Protein AF-A0A4U3CHA2-F1 (afdb_monomer_lite)

Radius of gyration: 26.16 Å; chains: 1; bounding box: 51×56×69 Å

Secondary structure (DSSP, 8-state):
-EEE-TTTTTTPPPPPP-S---HHHHHHHHHHHHHHHHHHHHHHH---HHHHHHHHHHHHHHHHHHHHHHHHHHHHHHHHHHHHHHHHHSTTHHHHHHHTTHHHHHHHHHHHHHHHTT-HHHHHHHHHHHHHHT-SHHHHHHHTEEEPPPPTTTHHHHTSS-PPPP----------TT-SS----

Sequence (185 aa):
MTKLSSAGRGGKRAPNWPLPGDVGLEVRLRLARESEERLTAELAESEDGRTLRRLERQLAEVQSTVALLSAQEKQQKRLEGELWRDLWRTPQAVMWERLGWTRDVAQYARLKVRAELGDMNAGKEARQWSDRLGLNPMALLRLRWEVEPASAEGESRGRRTSAPRPAGRSESVVVDARDIFRHTK

Structure (mmCIF, N/CA/C/O backbone):
data_AF-A0A4U3CHA2-F1
#
_entry.id   AF-A0A4U3CHA2-F1
#
loop_
_atom_site.group_PDB
_atom_site.id
_atom_site.type_symbol
_atom_site.label_atom_id
_atom_site.label_alt_id
_atom_site.label_comp_id
_atom_site.label_asym_id
_atom_site.label_entity_id
_atom_site.label_seq_id
_atom_site.pdbx_PDB_ins_code
_atom_site.Cartn_x
_atom_site.Cartn_y
_atom_site.Cartn_z
_atom_site.occupancy
_atom_site.B_iso_or_equiv
_atom_site.auth_seq_id
_atom_site.auth_comp_id
_atom_site.auth_asym_id
_atom_site.auth_atom_id
_atom_site.pdbx_PDB_model_num
ATOM 1 N N . MET A 1 1 ? 21.433 -4.437 -28.877 1.00 80.12 1 MET A N 1
ATOM 2 C CA . MET A 1 1 ? 20.727 -3.587 -27.897 1.00 80.12 1 MET A CA 1
ATOM 3 C C . MET A 1 1 ? 19.259 -3.628 -28.273 1.00 80.12 1 MET A C 1
ATOM 5 O O . MET A 1 1 ? 18.966 -3.497 -29.456 1.00 80.12 1 MET A O 1
ATOM 9 N N . THR A 1 2 ? 18.364 -3.927 -27.338 1.00 88.50 2 THR A N 1
ATOM 10 C CA . THR A 1 2 ? 16.925 -4.017 -27.610 1.00 88.50 2 THR A CA 1
ATOM 11 C C . THR A 1 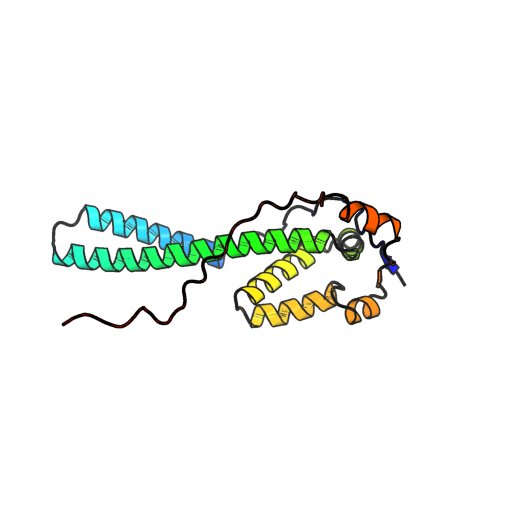2 ? 16.344 -2.613 -27.605 1.00 88.50 2 THR A C 1
ATOM 13 O O . THR A 1 2 ? 16.339 -1.95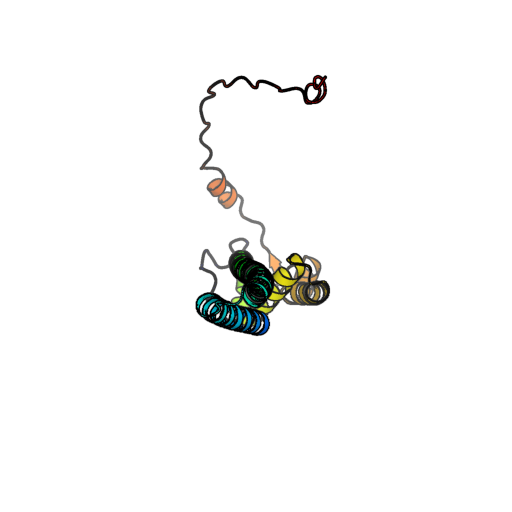6 -26.566 1.00 88.50 2 THR A O 1
ATOM 16 N N . LYS A 1 3 ? 15.875 -2.154 -28.766 1.00 89.44 3 LYS A N 1
ATOM 17 C CA . LYS A 1 3 ? 15.217 -0.855 -28.908 1.00 89.44 3 LYS A CA 1
ATOM 18 C C . LYS A 1 3 ? 13.779 -0.948 -28.397 1.00 89.44 3 LYS A C 1
ATOM 20 O O . LYS A 1 3 ? 13.037 -1.861 -28.768 1.00 89.44 3 LYS A O 1
ATOM 25 N N . LEU A 1 4 ? 13.406 -0.022 -27.526 1.00 89.19 4 LEU A N 1
ATOM 26 C CA . LEU A 1 4 ? 12.064 0.154 -26.997 1.00 89.19 4 LEU A CA 1
ATOM 27 C C . LEU A 1 4 ? 11.497 1.436 -27.585 1.00 89.19 4 LEU A C 1
ATOM 29 O O . LEU A 1 4 ? 12.083 2.503 -27.416 1.00 89.19 4 LEU A O 1
ATOM 33 N N . SER A 1 5 ? 10.347 1.338 -28.244 1.00 86.19 5 SER A N 1
ATOM 34 C CA . SER A 1 5 ? 9.650 2.523 -28.738 1.00 86.19 5 SER A CA 1
ATOM 35 C C . SER A 1 5 ? 9.304 3.452 -27.573 1.00 86.19 5 SER A C 1
ATOM 37 O O . SER A 1 5 ? 8.770 2.998 -26.557 1.00 86.19 5 SER A O 1
ATOM 39 N N . SER A 1 6 ? 9.531 4.755 -27.740 1.00 83.25 6 SER A N 1
ATOM 40 C CA . SER A 1 6 ? 9.072 5.793 -26.803 1.00 83.25 6 SER A CA 1
ATOM 41 C C . SER A 1 6 ? 7.562 5.745 -26.555 1.00 83.25 6 SER A C 1
ATOM 43 O O . SER A 1 6 ? 7.109 6.068 -25.460 1.00 83.25 6 SER A O 1
ATOM 45 N N . ALA A 1 7 ? 6.778 5.288 -27.536 1.00 81.12 7 ALA A N 1
ATOM 46 C CA . ALA A 1 7 ? 5.332 5.104 -27.407 1.00 81.12 7 ALA A CA 1
ATOM 47 C C . ALA A 1 7 ? 4.937 3.863 -26.573 1.00 81.12 7 ALA A C 1
ATOM 49 O O . ALA A 1 7 ? 3.748 3.627 -26.329 1.00 81.12 7 ALA A O 1
ATOM 50 N N . GLY A 1 8 ? 5.911 3.044 -26.159 1.00 87.50 8 GLY A N 1
ATOM 51 C CA . GLY A 1 8 ? 5.717 1.831 -25.373 1.00 87.50 8 GLY A CA 1
ATOM 52 C C . GLY A 1 8 ? 4.741 0.857 -26.019 1.00 87.50 8 GLY A C 1
ATOM 53 O O . GLY A 1 8 ? 4.921 0.433 -27.158 1.00 87.50 8 GLY A O 1
ATOM 54 N N . ARG A 1 9 ? 3.686 0.481 -25.288 1.00 89.44 9 ARG A N 1
ATOM 55 C CA . ARG A 1 9 ? 2.683 -0.504 -25.737 1.00 89.44 9 ARG A CA 1
ATOM 56 C C . ARG A 1 9 ? 1.643 0.056 -26.719 1.00 89.44 9 ARG A C 1
ATOM 58 O O . ARG A 1 9 ? 0.584 -0.548 -26.879 1.00 89.44 9 ARG A O 1
ATOM 65 N N . GLY A 1 10 ? 1.895 1.207 -27.347 1.00 82.38 10 GLY A N 1
ATOM 66 C CA . GLY A 1 10 ? 1.007 1.777 -28.368 1.00 82.38 10 GLY A CA 1
ATOM 67 C C . GLY A 1 10 ? -0.384 2.137 -27.834 1.00 82.38 10 GLY A C 1
ATOM 68 O O . GLY A 1 10 ? -1.387 1.874 -28.487 1.00 82.38 10 GLY A O 1
ATOM 69 N N . GLY A 1 11 ? -0.463 2.673 -26.611 1.00 78.25 11 GLY A N 1
ATOM 70 C CA . GLY A 1 11 ? -1.728 3.097 -25.995 1.00 78.25 11 GLY A CA 1
ATOM 71 C C . GLY A 1 11 ? -2.600 1.972 -25.419 1.00 78.25 11 GLY A C 1
ATOM 72 O O . GLY A 1 11 ? -3.700 2.248 -24.936 1.00 78.25 11 GLY A O 1
ATOM 73 N N . LYS A 1 12 ? -2.133 0.714 -25.420 1.00 87.56 12 LYS A N 1
ATOM 74 C CA . LYS A 1 12 ? -2.825 -0.388 -24.732 1.00 87.56 12 LYS A CA 1
ATOM 75 C C . LYS A 1 12 ? -2.995 -0.084 -23.241 1.00 87.56 12 LYS A C 1
ATOM 77 O O . LYS A 1 12 ? -2.072 0.391 -22.579 1.00 87.56 12 LYS A O 1
ATOM 82 N N . ARG A 1 13 ? -4.164 -0.433 -22.695 1.00 91.25 13 ARG A N 1
ATOM 83 C CA . ARG A 1 13 ? -4.432 -0.342 -21.252 1.00 91.25 13 ARG A CA 1
ATOM 84 C C . ARG A 1 13 ? -3.508 -1.274 -20.465 1.00 91.25 13 ARG A C 1
ATOM 86 O O . ARG A 1 13 ? -3.070 -2.310 -20.977 1.00 91.25 13 ARG A O 1
ATOM 93 N N . ALA A 1 14 ? -3.227 -0.903 -19.217 1.00 94.12 14 ALA A N 1
ATOM 94 C CA . ALA A 1 14 ? -2.556 -1.784 -18.270 1.00 94.12 14 ALA A CA 1
ATOM 95 C C . ALA A 1 14 ? -3.358 -3.095 -18.115 1.00 94.12 14 ALA A C 1
ATOM 97 O O . ALA A 1 14 ? -4.592 -3.044 -18.148 1.00 94.12 14 ALA A O 1
ATOM 98 N N . PRO A 1 15 ? -2.691 -4.252 -17.964 1.00 95.62 15 PRO A N 1
ATOM 99 C CA . PRO A 1 15 ? -3.375 -5.495 -17.640 1.00 95.62 15 PRO A CA 1
ATOM 100 C C . PRO A 1 15 ? -4.082 -5.388 -16.285 1.00 95.62 15 PRO A C 1
ATOM 102 O O . PRO A 1 15 ? -3.798 -4.497 -15.479 1.00 95.62 15 PRO A O 1
ATOM 105 N N . ASN A 1 16 ? -5.008 -6.308 -16.025 1.00 96.75 16 ASN A N 1
ATOM 106 C CA . ASN A 1 16 ? -5.692 -6.362 -14.738 1.00 96.75 16 ASN A CA 1
ATOM 107 C C . ASN A 1 16 ? -4.684 -6.595 -13.609 1.00 96.75 16 ASN A C 1
ATOM 109 O O . ASN A 1 16 ? -3.733 -7.365 -13.760 1.00 96.75 16 ASN A O 1
ATOM 113 N N . TRP A 1 17 ? -4.901 -5.916 -12.482 1.00 97.00 17 TRP A N 1
ATOM 114 C CA . TRP A 1 17 ? -4.056 -6.051 -11.303 1.00 97.00 17 TRP A CA 1
ATOM 115 C C . TRP A 1 17 ? -4.068 -7.513 -10.809 1.00 97.00 17 TRP A C 1
ATOM 117 O O . TRP A 1 17 ? -5.145 -8.029 -10.504 1.00 97.00 17 TRP A O 1
ATOM 127 N N . PRO A 1 18 ? -2.911 -8.206 -10.749 1.00 97.00 18 PRO A N 1
ATOM 128 C CA . PRO A 1 18 ? -2.882 -9.659 -10.558 1.00 97.00 18 PRO A CA 1
ATOM 129 C C . PRO A 1 18 ? -2.729 -10.103 -9.095 1.00 97.00 18 PRO A C 1
ATOM 131 O O . PRO A 1 18 ? -2.755 -11.308 -8.819 1.00 97.00 18 PRO A O 1
ATOM 134 N N . LEU A 1 19 ? -2.474 -9.172 -8.169 1.00 96.06 19 LEU A N 1
ATOM 135 C CA .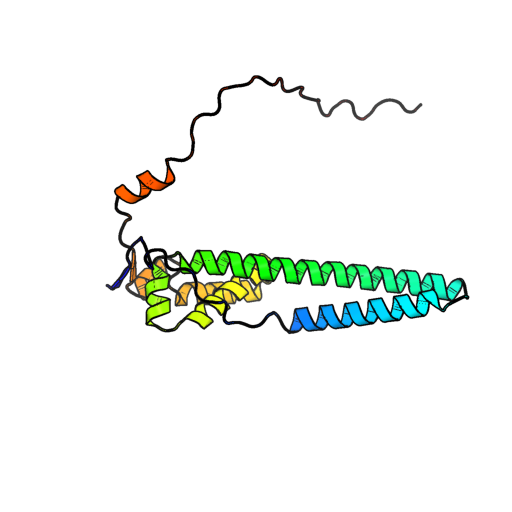 LEU A 1 19 ? -2.226 -9.490 -6.763 1.00 96.06 19 LEU A CA 1
ATOM 136 C C . LEU A 1 19 ? -3.503 -9.307 -5.932 1.00 96.06 19 LEU A C 1
ATOM 138 O O . LEU A 1 19 ? -4.221 -8.330 -6.143 1.00 96.06 19 LEU A O 1
ATOM 142 N N . PRO A 1 20 ? -3.772 -10.187 -4.950 1.00 94.44 20 PRO A N 1
ATOM 143 C CA . PRO A 1 20 ? -4.838 -9.949 -3.977 1.00 94.44 20 PRO A CA 1
ATOM 144 C C . PRO A 1 20 ? -4.539 -8.694 -3.144 1.00 94.44 20 PRO A C 1
ATOM 146 O O . PRO A 1 20 ? -3.444 -8.132 -3.233 1.00 94.44 20 PRO A O 1
ATOM 149 N N . GLY A 1 21 ? -5.487 -8.243 -2.324 1.00 91.75 21 GLY A N 1
ATOM 150 C CA . GLY A 1 21 ? -5.240 -7.177 -1.351 1.00 91.75 21 GLY A CA 1
ATOM 151 C C . GLY A 1 21 ? -4.173 -7.542 -0.310 1.00 91.75 21 GLY A C 1
ATOM 152 O O . GLY A 1 21 ? -3.628 -8.650 -0.302 1.00 91.75 21 GLY A O 1
ATOM 153 N N . ASP A 1 22 ? -3.837 -6.590 0.561 1.00 93.12 22 ASP A N 1
ATOM 154 C CA . ASP A 1 22 ? -3.003 -6.878 1.729 1.00 93.12 22 ASP A CA 1
ATOM 155 C C . ASP A 1 22 ? -3.843 -7.644 2.755 1.00 93.12 22 ASP A C 1
ATOM 157 O O . ASP A 1 22 ? -4.576 -7.054 3.546 1.00 93.12 22 ASP A O 1
ATOM 161 N N . VAL A 1 23 ? -3.734 -8.974 2.724 1.00 94.50 23 VAL A N 1
ATOM 162 C CA . VAL A 1 23 ? -4.509 -9.877 3.587 1.00 94.50 23 VAL A CA 1
ATOM 163 C C . VAL A 1 23 ? -4.325 -9.535 5.066 1.00 94.50 23 VAL A C 1
ATOM 165 O O . VAL A 1 23 ? -5.275 -9.599 5.841 1.00 94.50 23 VAL A O 1
ATOM 168 N N . GLY A 1 24 ? -3.118 -9.136 5.477 1.00 94.81 24 GLY A N 1
ATOM 169 C CA . GLY A 1 24 ? -2.845 -8.790 6.868 1.00 94.81 24 GLY A CA 1
ATOM 170 C C . GLY A 1 24 ? -3.568 -7.516 7.295 1.00 94.81 24 GLY A C 1
ATOM 171 O O . GLY A 1 24 ? -4.059 -7.435 8.420 1.00 94.81 24 GLY A O 1
ATOM 172 N N . LEU A 1 25 ? -3.625 -6.507 6.426 1.00 94.62 25 LEU A N 1
ATOM 173 C CA . LEU A 1 25 ? -4.388 -5.281 6.665 1.00 94.62 25 LEU A CA 1
ATOM 174 C C . LEU A 1 25 ? -5.902 -5.534 6.631 1.00 94.62 25 LEU A C 1
ATOM 176 O O . LEU A 1 25 ? -6.609 -5.093 7.535 1.00 94.62 25 LEU A O 1
ATOM 180 N N . GLU A 1 26 ? -6.378 -6.297 5.646 1.00 95.88 26 GLU A N 1
ATOM 181 C CA . GLU A 1 26 ? -7.794 -6.647 5.476 1.00 95.88 26 GLU A CA 1
ATOM 182 C C . GLU A 1 26 ? -8.337 -7.423 6.684 1.00 95.88 26 GLU A C 1
ATOM 184 O O . GLU A 1 26 ? -9.395 -7.086 7.219 1.00 95.88 26 GLU A O 1
ATOM 189 N N . VAL A 1 27 ? -7.589 -8.415 7.180 1.00 97.88 27 VAL A N 1
ATOM 190 C CA . VAL A 1 27 ? -7.979 -9.190 8.368 1.00 97.88 27 VAL A CA 1
ATOM 191 C C . VAL A 1 27 ? -8.015 -8.312 9.618 1.00 97.88 27 VAL A C 1
ATOM 193 O O . VAL A 1 27 ? -8.971 -8.399 10.385 1.00 97.88 27 VAL A O 1
ATOM 196 N N . ARG A 1 28 ? -7.020 -7.438 9.820 1.00 98.19 28 ARG A N 1
ATOM 197 C CA . ARG A 1 28 ? -7.002 -6.512 10.966 1.00 98.19 28 ARG A CA 1
ATOM 198 C C . ARG A 1 28 ? -8.191 -5.556 10.942 1.00 98.19 28 ARG A C 1
ATOM 200 O O . ARG A 1 28 ? -8.828 -5.368 11.974 1.00 98.19 28 ARG A O 1
ATOM 207 N N . LEU A 1 29 ? -8.514 -4.993 9.777 1.00 98.19 29 LEU A N 1
ATOM 208 C CA . LEU A 1 29 ? -9.674 -4.117 9.624 1.00 98.19 29 LEU A CA 1
ATOM 209 C C . LEU A 1 29 ? -10.981 -4.861 9.917 1.00 98.19 29 LEU A C 1
ATOM 211 O O . LEU A 1 29 ? -11.839 -4.329 10.617 1.00 98.19 29 LEU A O 1
ATOM 215 N N . ARG A 1 30 ? -11.126 -6.094 9.417 1.00 98.06 30 ARG A N 1
ATOM 216 C CA . ARG A 1 30 ? -12.310 -6.920 9.682 1.00 98.06 30 ARG A CA 1
ATOM 217 C C . ARG A 1 30 ? -12.496 -7.182 11.178 1.00 98.06 30 ARG A C 1
ATOM 219 O O . ARG A 1 30 ? -13.569 -6.914 11.699 1.00 98.06 30 ARG A O 1
ATOM 226 N N . LEU A 1 31 ? -11.448 -7.626 11.874 1.00 98.50 31 LEU A N 1
ATOM 227 C CA . LEU A 1 31 ? -11.508 -7.903 13.316 1.00 98.50 31 LEU A CA 1
ATOM 228 C C . LEU A 1 31 ? -11.811 -6.647 14.151 1.00 98.50 31 LEU A C 1
ATOM 230 O O . LEU A 1 31 ? -12.504 -6.723 15.168 1.00 98.50 31 LEU A O 1
ATOM 234 N N . ALA A 1 32 ? -11.296 -5.488 13.729 1.00 98.44 32 ALA A N 1
ATOM 235 C CA . ALA A 1 32 ? -11.600 -4.216 14.374 1.00 98.44 32 ALA A CA 1
ATOM 236 C C . ALA A 1 32 ? -13.086 -3.848 14.210 1.00 98.44 32 ALA A C 1
ATOM 238 O O . ALA A 1 32 ? -13.722 -3.488 15.195 1.00 98.44 32 ALA A O 1
ATOM 239 N N . ARG A 1 33 ? -13.661 -4.029 13.013 1.00 98.56 33 ARG A N 1
ATOM 240 C CA . ARG A 1 33 ? -15.098 -3.809 12.758 1.00 98.56 33 ARG A CA 1
ATOM 241 C C . ARG A 1 33 ? -15.994 -4.761 13.544 1.00 98.56 33 ARG A C 1
ATOM 243 O O . ARG A 1 33 ? -16.935 -4.319 14.182 1.00 98.56 33 ARG A O 1
ATOM 250 N N . GLU A 1 34 ? -15.657 -6.046 13.586 1.00 98.69 34 GLU A N 1
ATOM 251 C CA . GLU A 1 34 ? -16.395 -7.022 14.403 1.00 98.69 34 GLU A CA 1
ATOM 252 C C . GLU A 1 34 ? -16.364 -6.647 15.898 1.00 98.69 34 GLU A C 1
ATOM 254 O O . GLU A 1 34 ? -17.327 -6.856 16.636 1.00 98.69 34 GLU A O 1
ATOM 259 N N . SER A 1 35 ? -15.256 -6.064 16.367 1.00 98.38 35 SER A N 1
ATOM 260 C CA . SER A 1 35 ? -15.154 -5.562 17.740 1.00 98.38 35 SER A CA 1
ATOM 261 C C . SER A 1 35 ? -15.961 -4.284 17.965 1.00 98.38 35 SER A C 1
ATOM 263 O O . SER A 1 35 ? -16.552 -4.139 19.032 1.00 98.38 35 SER A O 1
ATOM 265 N N . GLU A 1 36 ? -16.003 -3.385 16.980 1.00 98.50 36 GLU A N 1
ATOM 266 C CA . GLU A 1 36 ? -16.837 -2.179 16.988 1.00 98.50 36 GLU A CA 1
ATOM 267 C C . GLU A 1 36 ? -18.320 -2.547 17.096 1.00 98.50 36 GLU A C 1
ATOM 269 O O . GLU A 1 36 ? -19.020 -2.036 17.969 1.00 98.50 36 GLU A O 1
ATOM 274 N N . GLU A 1 37 ? -18.782 -3.484 16.266 1.00 98.50 37 GLU A N 1
ATOM 275 C CA . GLU A 1 37 ? -20.161 -3.979 16.259 1.00 98.50 37 GLU A CA 1
ATOM 276 C C . GLU A 1 37 ? -20.540 -4.601 17.606 1.00 98.50 37 GLU A C 1
ATOM 278 O O . GLU A 1 37 ? -21.567 -4.249 18.188 1.00 98.50 37 GLU A O 1
ATOM 283 N N . ARG A 1 38 ? -19.673 -5.465 18.152 1.00 98.50 38 ARG A N 1
ATOM 284 C CA . ARG A 1 38 ? -19.886 -6.088 19.466 1.00 98.50 38 ARG A CA 1
ATOM 285 C C . ARG A 1 38 ? -19.987 -5.052 20.588 1.00 98.50 38 ARG A C 1
ATOM 287 O O . ARG A 1 38 ? -20.910 -5.127 21.391 1.00 98.50 38 ARG A O 1
ATOM 294 N N . LEU A 1 39 ? -19.055 -4.098 20.652 1.00 98.19 39 LEU A N 1
ATOM 295 C CA . LEU A 1 39 ? -19.061 -3.052 21.684 1.00 98.19 39 LEU A CA 1
ATOM 296 C C . LEU A 1 39 ? -20.263 -2.115 21.541 1.00 98.19 39 LEU A C 1
ATOM 298 O O . LEU A 1 39 ? -20.803 -1.665 22.545 1.00 98.19 39 LEU A O 1
ATOM 302 N N . THR A 1 40 ? -20.694 -1.843 20.309 1.00 98.38 40 THR A N 1
ATOM 303 C CA . THR A 1 40 ? -21.897 -1.047 20.038 1.00 98.38 40 THR A CA 1
ATOM 304 C C . THR A 1 40 ? -23.151 -1.754 20.553 1.00 98.38 40 THR A C 1
ATOM 306 O O . THR A 1 40 ? -23.987 -1.112 21.185 1.00 98.38 40 THR A O 1
ATOM 309 N N . ALA A 1 41 ? -23.266 -3.069 20.339 1.00 98.00 41 ALA A N 1
ATOM 310 C CA . ALA A 1 41 ? -24.372 -3.863 20.872 1.00 98.00 41 ALA A CA 1
ATOM 311 C C . ALA A 1 41 ? -24.365 -3.898 22.411 1.00 98.00 41 ALA A C 1
ATOM 313 O O . ALA A 1 41 ? -25.376 -3.589 23.034 1.00 98.00 41 ALA A O 1
ATOM 314 N N . GLU A 1 42 ? -23.212 -4.176 23.031 1.00 97.19 42 GLU A N 1
ATOM 315 C CA . GLU A 1 42 ? -23.081 -4.216 24.497 1.00 97.19 42 GLU A CA 1
ATOM 316 C C . GLU A 1 42 ? -23.379 -2.850 25.142 1.00 97.19 42 GLU A C 1
ATOM 318 O O . GLU A 1 42 ? -23.999 -2.774 26.202 1.00 97.19 42 GLU A O 1
ATOM 323 N N . LEU A 1 43 ? -22.979 -1.751 24.490 1.00 96.69 43 LEU A N 1
ATOM 324 C CA . LEU A 1 43 ? -23.289 -0.396 24.947 1.00 96.69 43 LEU A CA 1
ATOM 325 C C . LEU A 1 43 ? -24.798 -0.118 24.918 1.00 96.69 43 LEU A C 1
ATOM 327 O O . LEU A 1 43 ? -25.304 0.524 25.834 1.00 96.69 43 LEU A O 1
ATOM 331 N N . ALA A 1 44 ? -25.505 -0.598 23.893 1.00 96.12 44 ALA A N 1
ATOM 332 C CA . ALA A 1 44 ? -26.948 -0.410 23.753 1.00 96.12 44 ALA A CA 1
ATOM 333 C C . ALA A 1 44 ? -27.763 -1.198 24.795 1.00 96.12 44 ALA A C 1
ATOM 335 O O . ALA A 1 44 ? -28.856 -0.771 25.159 1.00 96.12 44 ALA A O 1
ATOM 336 N N . GLU A 1 45 ? -27.236 -2.326 25.275 1.00 95.88 45 GLU A N 1
ATOM 337 C CA . GLU A 1 45 ? -27.884 -3.190 26.274 1.00 95.88 45 GLU A CA 1
ATOM 338 C C . GLU A 1 45 ? -27.532 -2.819 27.726 1.00 95.88 45 GLU A C 1
ATOM 340 O O . GLU A 1 45 ? -28.201 -3.255 28.663 1.00 95.88 45 GLU A O 1
ATOM 345 N N . SER A 1 46 ? -26.478 -2.031 27.945 1.00 94.62 46 SER A N 1
ATOM 346 C CA . SER A 1 46 ? -25.998 -1.695 29.286 1.00 94.62 46 SER A CA 1
ATOM 347 C C . SER A 1 46 ? -26.788 -0.543 29.915 1.00 94.62 46 SER A C 1
ATOM 349 O O . SER A 1 46 ? -26.851 0.555 29.377 1.00 94.62 46 SER A O 1
ATOM 351 N N . GLU A 1 47 ? -27.273 -0.735 31.141 1.00 93.88 47 GLU A N 1
ATOM 352 C CA . GLU A 1 47 ? -27.946 0.318 31.925 1.00 93.88 47 GLU A CA 1
ATOM 353 C C . GLU A 1 47 ? -27.043 0.918 33.024 1.00 93.88 47 GLU A C 1
ATOM 355 O O . GLU A 1 47 ? -27.282 2.023 33.515 1.00 93.88 47 GLU A O 1
ATOM 360 N N . ASP A 1 48 ? -25.968 0.218 33.410 1.00 95.88 48 ASP A N 1
ATOM 361 C CA . ASP A 1 48 ? -25.047 0.678 34.455 1.00 95.88 48 ASP A CA 1
ATOM 362 C C . ASP A 1 48 ? -24.141 1.813 33.954 1.00 95.88 48 ASP A C 1
ATOM 364 O O . ASP A 1 48 ? -23.302 1.634 33.069 1.00 95.88 48 ASP A O 1
ATOM 368 N N . GLY A 1 49 ? -24.240 2.986 34.585 1.00 94.19 49 GLY A N 1
ATOM 369 C CA . GLY A 1 49 ? -23.502 4.184 34.180 1.00 94.19 49 GLY A CA 1
ATOM 370 C C . GLY A 1 49 ? -21.974 4.049 34.230 1.00 94.19 49 GLY A C 1
ATOM 371 O O . GLY A 1 49 ? -21.271 4.724 33.472 1.00 94.19 49 GLY A O 1
ATOM 372 N N . ARG A 1 50 ? -21.418 3.187 35.095 1.00 95.06 50 ARG A N 1
ATOM 373 C CA . ARG A 1 50 ? -19.966 2.931 35.119 1.00 95.06 50 ARG A CA 1
ATOM 374 C C . ARG A 1 50 ? -19.547 2.069 33.926 1.00 95.06 50 ARG A C 1
ATOM 376 O O . ARG A 1 50 ? -18.525 2.366 33.301 1.00 95.06 50 ARG A O 1
ATOM 383 N N . THR A 1 51 ? -20.326 1.037 33.625 1.00 95.19 51 THR A N 1
ATOM 384 C CA . THR A 1 51 ? -20.129 0.128 32.492 1.00 95.19 51 THR A CA 1
ATOM 385 C C . THR A 1 51 ? -20.288 0.862 31.165 1.00 95.19 51 THR A C 1
ATOM 387 O O . THR A 1 51 ? -19.378 0.782 30.341 1.00 95.19 51 THR A O 1
ATOM 390 N N . LEU A 1 52 ? -21.322 1.697 31.015 1.00 97.25 52 LEU A N 1
ATOM 391 C CA . LEU A 1 52 ? -21.524 2.566 29.850 1.00 97.25 52 LEU A CA 1
ATOM 392 C C . LEU A 1 52 ? -20.280 3.406 29.540 1.00 97.25 52 LEU A C 1
ATOM 394 O O . LEU A 1 52 ? -19.695 3.281 28.469 1.00 97.25 52 LEU A O 1
ATOM 398 N N . ARG A 1 53 ? -19.775 4.166 30.520 1.00 97.44 53 ARG A N 1
ATOM 399 C CA . ARG A 1 53 ? -18.569 4.996 30.333 1.00 97.44 53 ARG A CA 1
ATOM 400 C C . ARG A 1 53 ? -17.328 4.186 29.956 1.00 97.44 53 ARG A C 1
ATOM 402 O O . ARG A 1 53 ? -16.411 4.719 29.332 1.00 97.44 53 ARG A O 1
ATOM 409 N N . ARG A 1 54 ? -17.221 2.933 30.413 1.00 97.69 54 ARG A N 1
ATOM 410 C CA . ARG A 1 54 ? -16.114 2.040 30.037 1.00 97.69 54 ARG A CA 1
ATOM 411 C C . ARG A 1 54 ? -16.255 1.613 28.577 1.00 97.69 54 ARG A C 1
ATOM 413 O O . ARG A 1 54 ? -15.278 1.735 27.842 1.00 97.69 54 ARG A O 1
ATOM 420 N N . LEU A 1 55 ? -17.443 1.157 28.186 1.00 97.81 55 LEU A N 1
ATOM 421 C CA . LEU A 1 55 ? -17.754 0.710 26.830 1.00 97.81 55 LEU A CA 1
ATOM 422 C C . LEU A 1 55 ? -17.618 1.850 25.817 1.00 97.81 55 LEU A C 1
ATOM 424 O O . LEU A 1 55 ? -16.994 1.645 24.787 1.00 97.81 55 LEU A O 1
ATOM 428 N N . GLU A 1 56 ? -18.065 3.065 26.144 1.00 98.06 56 GLU A N 1
ATOM 429 C CA . GLU A 1 56 ? -17.874 4.263 25.311 1.00 98.06 56 GLU A CA 1
ATOM 430 C C . GLU A 1 56 ? -16.394 4.518 25.003 1.00 98.06 56 GLU A C 1
ATOM 432 O O . GLU A 1 56 ? -16.021 4.738 23.852 1.00 98.06 56 GLU A O 1
ATOM 437 N N . ARG A 1 57 ? -15.522 4.449 26.021 1.00 98.31 57 ARG A N 1
ATOM 438 C CA . ARG A 1 57 ? -14.075 4.627 25.823 1.00 98.31 57 ARG A CA 1
ATOM 439 C C . ARG A 1 57 ? -13.474 3.519 24.961 1.00 98.31 57 ARG A C 1
ATOM 441 O O . ARG A 1 57 ? -12.630 3.802 24.119 1.00 98.31 57 ARG A O 1
ATOM 448 N N . GLN A 1 58 ? -13.892 2.271 25.171 1.00 98.38 58 GLN A N 1
ATOM 449 C CA . GLN A 1 58 ? -13.421 1.137 24.370 1.00 98.38 58 GLN A CA 1
ATOM 450 C C . GLN A 1 58 ? -13.899 1.239 22.918 1.00 98.38 58 GLN A C 1
ATOM 452 O O . GLN A 1 58 ? -13.118 1.002 22.001 1.00 98.38 58 GLN A O 1
ATOM 457 N N . LEU A 1 59 ? -15.157 1.630 22.710 1.00 98.31 59 LEU A N 1
ATOM 458 C CA . LEU A 1 59 ? -15.737 1.830 21.390 1.00 98.31 59 LEU A CA 1
ATOM 459 C C . LEU A 1 59 ? -15.016 2.955 20.647 1.00 98.31 59 LEU A C 1
ATOM 461 O O . LEU A 1 59 ? -14.626 2.752 19.503 1.00 98.31 59 LEU A O 1
ATOM 465 N N . ALA A 1 60 ? -14.753 4.088 21.305 1.00 98.44 60 ALA A N 1
ATOM 466 C CA . ALA A 1 60 ? -14.009 5.199 20.711 1.00 98.44 60 ALA A CA 1
ATOM 467 C C . ALA A 1 60 ? -12.594 4.786 20.255 1.00 98.44 60 ALA A C 1
ATOM 469 O O . ALA A 1 60 ? -12.149 5.166 19.170 1.00 98.44 60 ALA A O 1
ATOM 470 N N . GLU A 1 61 ? -11.898 3.964 21.046 1.00 98.50 61 GLU A N 1
ATOM 471 C CA . GLU A 1 61 ? -10.573 3.437 20.691 1.00 98.50 61 GLU A CA 1
ATOM 472 C C . GLU A 1 61 ? -10.634 2.504 19.467 1.00 98.50 61 GLU A C 1
ATOM 474 O O . GLU A 1 61 ? -9.836 2.616 18.528 1.00 98.50 61 GLU A O 1
ATOM 479 N N . VAL A 1 62 ? -11.616 1.598 19.435 1.00 98.44 62 VAL A N 1
ATOM 480 C CA . VAL A 1 62 ? -11.811 0.689 18.298 1.00 98.44 62 VAL A CA 1
ATOM 481 C C . VAL A 1 62 ? -12.232 1.459 17.044 1.00 98.44 62 VAL A C 1
ATOM 483 O O . VAL A 1 62 ? -11.702 1.191 15.969 1.00 98.44 62 VAL A O 1
ATOM 486 N N . GLN A 1 63 ? -13.097 2.466 17.169 1.00 98.62 63 GLN A N 1
ATOM 487 C CA . GLN A 1 63 ? -13.497 3.352 16.071 1.00 98.62 63 GLN A CA 1
ATOM 488 C C . GLN A 1 63 ? -12.304 4.095 15.469 1.00 98.62 63 GLN A C 1
ATOM 490 O O . GLN A 1 63 ? -12.149 4.131 14.247 1.00 98.62 63 GLN A O 1
ATOM 495 N N . SER A 1 64 ? -11.417 4.627 16.315 1.00 98.56 64 SER A N 1
ATOM 496 C CA . SER A 1 64 ? -10.155 5.231 15.874 1.00 98.56 64 SER A CA 1
ATOM 497 C C . SER A 1 64 ? -9.299 4.226 15.092 1.00 98.56 64 SER A C 1
ATOM 499 O O . SER A 1 64 ? -8.795 4.526 14.005 1.00 98.56 64 SER A O 1
ATOM 501 N N . THR A 1 65 ? -9.217 2.985 15.580 1.00 98.50 65 THR A N 1
ATOM 502 C CA . THR A 1 65 ? -8.497 1.894 14.909 1.00 98.50 65 THR A CA 1
ATOM 503 C C . THR A 1 65 ? -9.111 1.542 13.547 1.00 98.50 65 THR A C 1
ATOM 505 O O . THR A 1 65 ? -8.386 1.424 12.557 1.00 98.50 65 THR A O 1
ATOM 508 N N . VAL A 1 66 ? -10.439 1.410 13.453 1.00 98.56 66 VAL A N 1
ATOM 509 C CA . VAL A 1 66 ? -11.159 1.150 12.192 1.00 98.56 66 VAL A CA 1
ATOM 510 C C . VAL A 1 66 ? -10.936 2.288 11.196 1.00 98.56 66 VAL A C 1
ATOM 512 O O . VAL A 1 66 ? -10.642 2.038 10.021 1.00 98.56 66 VAL A O 1
ATOM 515 N N . ALA A 1 67 ? -11.027 3.539 11.651 1.00 98.38 67 ALA A N 1
ATOM 516 C CA . ALA A 1 67 ? -10.788 4.714 10.821 1.00 98.38 67 ALA A CA 1
ATOM 517 C C . ALA A 1 67 ? -9.358 4.722 10.258 1.00 98.38 67 ALA A C 1
ATOM 519 O O . ALA A 1 67 ? -9.172 4.892 9.051 1.00 98.38 67 ALA A O 1
ATOM 520 N N . LEU A 1 68 ? -8.354 4.451 11.097 1.00 97.88 68 LEU A N 1
ATOM 521 C CA . LEU A 1 68 ? -6.955 4.376 10.679 1.00 97.88 68 LEU A CA 1
ATOM 522 C C . LEU A 1 68 ? -6.718 3.259 9.650 1.00 97.88 68 LEU A C 1
ATOM 524 O O . LEU A 1 68 ? -6.173 3.513 8.573 1.00 97.88 68 LEU A O 1
ATOM 528 N N . LEU A 1 69 ? -7.143 2.029 9.956 1.00 97.56 69 LEU A N 1
ATOM 529 C CA . LEU A 1 69 ? -6.910 0.866 9.094 1.00 97.56 69 LEU A CA 1
ATOM 530 C C . LEU A 1 69 ? -7.637 0.996 7.749 1.00 97.56 69 LEU A C 1
ATOM 532 O O . LEU A 1 69 ? -7.062 0.685 6.706 1.00 97.56 69 LEU A O 1
ATOM 536 N N . SER A 1 70 ? -8.875 1.500 7.751 1.00 97.75 70 SER A N 1
ATOM 537 C CA . SER A 1 70 ? -9.644 1.716 6.520 1.00 97.75 70 SER A CA 1
ATOM 538 C C . SER A 1 70 ? -9.049 2.822 5.644 1.00 97.75 70 SER A C 1
ATOM 540 O O . SER A 1 70 ? -8.987 2.675 4.420 1.00 97.75 70 SER A O 1
ATOM 542 N N . ALA A 1 71 ? -8.551 3.906 6.250 1.00 97.00 71 ALA A N 1
ATOM 543 C CA . ALA A 1 71 ? -7.842 4.957 5.530 1.00 97.00 71 ALA A CA 1
ATOM 544 C C . ALA A 1 71 ? -6.547 4.424 4.898 1.00 97.00 71 ALA A C 1
ATOM 546 O O . ALA A 1 71 ? -6.292 4.682 3.718 1.00 97.00 71 ALA A O 1
ATOM 547 N N . GLN A 1 72 ? -5.770 3.633 5.645 1.00 95.75 72 GLN A N 1
ATOM 548 C CA . GLN A 1 72 ? -4.543 3.007 5.151 1.00 95.75 72 GLN A CA 1
ATOM 549 C C . GLN A 1 72 ? -4.820 2.067 3.969 1.00 95.75 72 GLN A C 1
ATOM 551 O O . GLN A 1 72 ? -4.157 2.170 2.936 1.00 95.75 72 GLN A O 1
ATOM 556 N N . GLU A 1 73 ? -5.822 1.191 4.080 1.00 95.88 73 GLU A N 1
ATOM 557 C CA . GLU A 1 73 ? -6.185 0.235 3.027 1.00 95.88 73 GLU A CA 1
ATOM 558 C C . GLU A 1 73 ? -6.617 0.951 1.743 1.00 95.88 73 GLU A C 1
ATOM 560 O O . GLU A 1 73 ? -6.135 0.644 0.647 1.00 95.88 73 GLU A O 1
ATOM 565 N N . LYS A 1 74 ? -7.498 1.949 1.879 1.00 96.38 74 LYS A N 1
ATOM 566 C CA . LYS A 1 74 ? -7.984 2.754 0.756 1.00 96.38 74 LYS A CA 1
ATOM 567 C C . LYS A 1 74 ? -6.841 3.495 0.067 1.00 96.38 74 LYS A C 1
ATOM 569 O O . LYS A 1 74 ? -6.775 3.502 -1.164 1.00 96.38 74 LYS A O 1
ATOM 574 N N . GLN A 1 75 ? -5.949 4.109 0.844 1.00 97.00 75 GLN A N 1
ATOM 575 C CA . GLN A 1 75 ? -4.806 4.846 0.315 1.00 97.00 75 GLN A CA 1
ATOM 576 C C . GLN A 1 75 ? -3.838 3.916 -0.423 1.00 97.00 75 GLN A C 1
ATOM 578 O O . GLN A 1 75 ? -3.446 4.221 -1.549 1.00 97.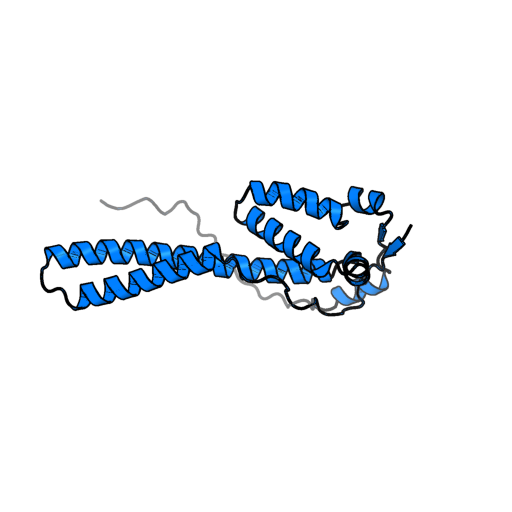00 75 GLN A O 1
ATOM 583 N N . GLN A 1 76 ? -3.509 2.761 0.162 1.00 96.62 76 GLN A N 1
ATOM 584 C CA . GLN A 1 76 ? -2.640 1.770 -0.467 1.00 96.62 76 GLN A CA 1
ATOM 585 C C . GLN A 1 76 ? -3.230 1.268 -1.793 1.00 96.62 76 GLN A C 1
ATOM 587 O O . GLN A 1 76 ? -2.547 1.318 -2.813 1.00 96.62 76 GLN A O 1
ATOM 592 N N . LYS A 1 77 ? -4.510 0.864 -1.820 1.00 96.44 77 LYS A N 1
ATOM 593 C CA . LYS A 1 77 ? -5.187 0.396 -3.047 1.00 96.44 77 LYS A CA 1
ATOM 594 C C . LYS A 1 77 ? -5.205 1.467 -4.145 1.00 96.44 77 LYS A C 1
ATOM 596 O O . LYS A 1 77 ? -4.994 1.151 -5.317 1.00 96.44 77 LYS A O 1
ATOM 601 N N . ARG A 1 78 ? -5.432 2.735 -3.780 1.00 97.62 78 ARG A N 1
ATOM 602 C CA . ARG A 1 78 ? -5.425 3.855 -4.735 1.00 97.62 78 ARG A CA 1
ATOM 603 C C . ARG A 1 78 ? -4.047 4.044 -5.368 1.00 97.62 78 ARG A C 1
ATOM 605 O O . ARG A 1 78 ? -3.949 4.040 -6.594 1.00 97.62 78 ARG A O 1
ATOM 612 N N . LEU A 1 79 ? -3.011 4.168 -4.537 1.00 98.00 79 LEU A N 1
ATOM 613 C CA . LEU A 1 79 ? -1.638 4.391 -4.991 1.00 98.00 79 LEU A CA 1
ATOM 614 C C . LEU A 1 79 ? -1.106 3.202 -5.803 1.00 98.00 79 LEU A C 1
ATOM 616 O O . LEU A 1 79 ? -0.469 3.409 -6.832 1.00 98.00 79 LEU A O 1
ATOM 620 N N . GLU A 1 80 ? -1.420 1.962 -5.404 1.00 98.19 80 GLU A N 1
ATOM 621 C CA . GLU A 1 80 ? -1.064 0.758 -6.171 1.00 98.19 80 GLU A CA 1
ATOM 622 C C . GLU A 1 80 ? -1.658 0.819 -7.581 1.00 98.19 80 GLU A C 1
ATOM 624 O O . GLU A 1 80 ? -0.949 0.605 -8.563 1.00 98.19 80 GLU A O 1
ATOM 629 N N . GLY A 1 81 ? -2.940 1.177 -7.699 1.00 97.62 81 GLY A N 1
ATOM 630 C CA . GLY A 1 81 ? -3.608 1.306 -8.991 1.00 97.62 81 GLY A CA 1
ATOM 631 C C . GLY A 1 81 ? -3.068 2.448 -9.859 1.00 97.62 81 GLY A C 1
ATOM 632 O O . GLY A 1 81 ? -2.995 2.297 -11.079 1.00 97.62 81 GLY A O 1
ATOM 633 N N . GLU A 1 82 ? -2.713 3.586 -9.261 1.00 97.94 82 GLU A N 1
ATOM 634 C CA . GLU A 1 82 ? -2.090 4.726 -9.953 1.00 97.94 82 GLU A CA 1
ATOM 635 C C . GLU A 1 82 ? -0.712 4.352 -10.498 1.00 97.94 82 GLU A C 1
ATOM 637 O O . GLU A 1 82 ? -0.516 4.365 -11.716 1.00 97.94 82 GLU A O 1
ATOM 642 N N . LEU A 1 83 ? 0.185 3.889 -9.624 1.00 98.25 83 LEU A N 1
ATOM 643 C CA . LEU A 1 83 ? 1.536 3.482 -10.000 1.00 98.25 83 LEU A CA 1
ATOM 644 C C . LEU A 1 83 ? 1.525 2.342 -11.024 1.00 98.25 83 LEU A C 1
ATOM 646 O O . LEU A 1 83 ? 2.314 2.346 -11.965 1.00 98.25 83 LEU A O 1
ATOM 650 N N . TRP A 1 84 ? 0.606 1.382 -10.888 1.00 98.19 84 TRP A N 1
ATOM 651 C CA . TRP A 1 84 ? 0.418 0.319 -11.874 1.00 98.19 84 TRP A CA 1
ATOM 652 C C . TRP A 1 84 ? 0.160 0.876 -13.271 1.00 98.19 84 TRP A C 1
ATOM 654 O O . TRP A 1 84 ? 0.830 0.492 -14.229 1.00 98.19 84 TRP A O 1
ATOM 664 N N . ARG A 1 85 ? -0.796 1.802 -13.403 1.00 97.56 85 ARG A N 1
ATOM 665 C CA . ARG A 1 85 ? -1.113 2.411 -14.699 1.00 97.56 85 ARG A CA 1
ATOM 666 C C . ARG A 1 85 ? 0.086 3.157 -15.261 1.00 97.56 85 ARG A C 1
ATOM 668 O O . ARG A 1 85 ? 0.355 3.019 -16.451 1.00 97.56 85 ARG A O 1
ATOM 675 N N . ASP A 1 86 ? 0.805 3.894 -14.425 1.00 96.50 86 ASP A N 1
ATOM 676 C CA . ASP A 1 86 ? 1.958 4.677 -14.862 1.00 96.50 86 ASP A CA 1
ATOM 677 C C . ASP A 1 86 ? 3.106 3.785 -15.336 1.00 96.50 86 ASP A C 1
ATOM 679 O O . ASP A 1 86 ? 3.646 4.007 -16.420 1.00 96.50 86 ASP A O 1
ATOM 683 N N . LEU A 1 87 ? 3.402 2.700 -14.615 1.00 97.12 87 LEU A N 1
ATOM 684 C CA . LEU A 1 87 ? 4.399 1.712 -15.030 1.00 97.12 87 LEU A CA 1
ATOM 685 C C . LEU A 1 87 ? 4.070 1.124 -16.403 1.00 97.12 87 LEU A C 1
ATOM 687 O O . LEU A 1 87 ? 4.932 1.075 -17.279 1.00 97.12 87 LEU A O 1
ATOM 691 N N . TRP A 1 88 ? 2.817 0.737 -16.643 1.00 96.81 88 TRP A N 1
ATOM 692 C CA . TRP A 1 88 ? 2.409 0.150 -17.924 1.00 96.81 88 TRP A CA 1
ATOM 693 C C . TRP A 1 88 ? 2.336 1.142 -19.092 1.00 96.81 88 TRP A C 1
ATOM 695 O O . TRP A 1 88 ? 2.178 0.708 -20.237 1.00 96.81 88 TRP A O 1
ATOM 705 N N . ARG A 1 89 ? 2.479 2.448 -18.831 1.00 94.88 89 ARG A N 1
ATOM 706 C CA . ARG A 1 89 ? 2.651 3.483 -19.866 1.00 94.88 89 ARG A CA 1
ATOM 707 C C . ARG A 1 89 ? 4.106 3.659 -20.290 1.00 94.88 89 ARG A C 1
ATOM 709 O O . ARG A 1 89 ? 4.351 4.285 -21.317 1.00 94.88 89 ARG A O 1
ATOM 716 N N . THR A 1 90 ? 5.056 3.116 -19.533 1.00 94.50 90 THR A N 1
ATOM 717 C CA . THR A 1 90 ? 6.480 3.227 -19.859 1.00 94.50 90 THR A CA 1
ATOM 718 C C . THR A 1 90 ? 6.870 2.353 -21.066 1.00 94.50 90 THR A C 1
ATOM 720 O O . THR A 1 90 ? 6.240 1.318 -21.315 1.00 94.50 90 THR A O 1
ATOM 723 N N . PRO A 1 91 ? 7.930 2.712 -21.814 1.00 95.06 91 PRO A N 1
ATOM 724 C CA . PRO A 1 91 ? 8.488 1.883 -22.888 1.00 95.06 91 PRO A CA 1
ATOM 725 C C . PRO A 1 91 ? 8.842 0.449 -22.465 1.00 95.06 91 PRO A C 1
ATOM 727 O O . PRO A 1 91 ? 8.630 -0.507 -23.215 1.00 95.06 91 PRO A O 1
ATOM 730 N N . GLN A 1 92 ? 9.334 0.292 -21.235 1.00 96.06 92 GLN A N 1
ATOM 731 C CA . GLN A 1 92 ? 9.755 -0.974 -20.631 1.00 96.06 92 GLN A CA 1
ATOM 732 C C . GLN A 1 92 ? 8.617 -1.996 -20.552 1.00 96.06 92 GLN A C 1
ATOM 734 O O . GLN A 1 92 ? 8.861 -3.200 -20.644 1.00 96.06 92 GLN A O 1
ATOM 739 N N . ALA A 1 93 ? 7.368 -1.530 -20.476 1.00 96.88 93 ALA A N 1
ATOM 740 C CA . ALA A 1 93 ? 6.186 -2.376 -20.410 1.00 96.88 93 ALA A CA 1
ATOM 741 C C . ALA A 1 93 ? 6.050 -3.343 -21.598 1.00 96.88 93 ALA A C 1
ATOM 743 O O . ALA A 1 93 ? 5.493 -4.430 -21.443 1.00 96.88 93 ALA A O 1
ATOM 744 N N . VAL A 1 94 ? 6.599 -2.993 -22.769 1.00 95.19 94 VAL A N 1
ATOM 745 C CA . VAL A 1 94 ? 6.657 -3.896 -23.934 1.00 95.19 94 VAL A CA 1
ATOM 746 C C . VAL A 1 94 ? 7.474 -5.146 -23.615 1.00 95.19 94 VAL A C 1
ATOM 748 O O . VAL A 1 94 ? 7.085 -6.255 -23.980 1.00 95.19 94 VAL A O 1
ATOM 751 N N . MET A 1 95 ? 8.598 -4.985 -22.916 1.00 96.06 95 MET A N 1
ATOM 752 C CA . MET A 1 95 ? 9.442 -6.111 -22.526 1.00 96.06 95 MET A CA 1
ATOM 753 C C . MET A 1 95 ? 8.817 -6.915 -21.402 1.00 96.06 95 MET A C 1
ATOM 755 O O . MET A 1 95 ? 8.840 -8.139 -21.465 1.00 96.06 95 MET A O 1
ATOM 759 N N . TRP A 1 96 ? 8.214 -6.259 -20.410 1.00 97.19 96 TRP A N 1
ATOM 760 C CA . TRP A 1 96 ? 7.538 -6.976 -19.328 1.00 97.19 96 TRP A CA 1
ATOM 761 C C . TRP A 1 96 ? 6.388 -7.842 -19.850 1.00 97.19 96 TRP A C 1
ATOM 763 O O . TRP A 1 96 ? 6.241 -8.977 -19.406 1.00 97.19 96 TRP A O 1
ATOM 773 N N . GLU A 1 97 ? 5.618 -7.347 -20.826 1.00 95.19 97 GLU A N 1
ATOM 774 C CA . GLU A 1 97 ? 4.568 -8.123 -21.498 1.00 95.19 97 GLU A CA 1
ATOM 775 C C . GLU A 1 97 ? 5.151 -9.337 -22.230 1.00 95.19 97 GLU A C 1
ATOM 777 O O . GLU A 1 97 ? 4.696 -10.457 -22.013 1.00 95.19 97 GLU A O 1
ATOM 782 N N . ARG A 1 98 ? 6.199 -9.133 -23.040 1.00 94.62 98 ARG A N 1
ATOM 783 C CA . ARG A 1 98 ? 6.871 -10.215 -23.784 1.00 94.62 98 ARG A CA 1
ATOM 784 C C . ARG A 1 98 ? 7.467 -11.288 -22.873 1.00 94.62 98 ARG A C 1
ATOM 786 O O . ARG A 1 98 ? 7.479 -12.454 -23.244 1.00 94.62 98 ARG A O 1
ATOM 793 N N . LEU A 1 99 ? 7.974 -10.891 -21.708 1.00 95.75 99 LEU A N 1
ATOM 794 C CA . LEU A 1 99 ? 8.620 -11.780 -20.741 1.00 95.75 99 LEU A CA 1
ATOM 795 C C . LEU A 1 99 ? 7.641 -12.374 -19.714 1.00 95.75 99 LEU A C 1
ATOM 797 O O . LEU A 1 99 ? 8.049 -13.188 -18.890 1.00 95.75 99 LEU A O 1
ATOM 801 N N . GLY A 1 100 ? 6.366 -11.972 -19.729 1.00 96.19 100 GLY A N 1
ATOM 802 C CA . GLY A 1 100 ? 5.362 -12.452 -18.776 1.00 96.19 100 GLY A CA 1
ATOM 803 C C . GLY A 1 100 ? 5.513 -11.899 -17.352 1.00 96.19 100 GLY A C 1
ATOM 804 O O . GLY A 1 100 ? 4.921 -12.434 -16.418 1.00 96.19 100 GLY A O 1
ATOM 805 N N . TRP A 1 101 ? 6.246 -10.802 -17.159 1.00 97.62 101 TRP A N 1
ATOM 806 C CA . TRP A 1 101 ? 6.604 -10.228 -15.848 1.00 97.62 101 TRP A CA 1
ATOM 807 C C . TRP A 1 101 ? 5.479 -9.417 -15.187 1.00 97.62 101 TRP A C 1
ATOM 809 O O . TRP A 1 101 ? 5.711 -8.487 -14.418 1.00 97.62 101 TRP A O 1
ATOM 819 N N . THR A 1 102 ? 4.220 -9.746 -15.474 1.00 97.50 102 THR A N 1
ATOM 820 C CA . THR A 1 102 ? 3.073 -8.972 -14.974 1.00 97.50 102 THR A CA 1
ATOM 821 C C . THR A 1 102 ? 3.007 -8.994 -13.444 1.00 97.50 102 THR A C 1
ATOM 823 O O . THR A 1 102 ? 2.769 -7.963 -12.817 1.00 97.50 102 THR A O 1
ATOM 826 N N . ARG A 1 103 ? 3.267 -10.150 -12.817 1.00 97.88 103 ARG A N 1
ATOM 827 C CA . ARG A 1 103 ? 3.271 -10.267 -11.348 1.00 97.88 103 ARG A CA 1
ATOM 828 C C . ARG A 1 103 ? 4.488 -9.590 -10.714 1.00 97.88 103 ARG A C 1
ATOM 830 O O . ARG A 1 103 ? 4.329 -8.961 -9.675 1.00 97.88 103 ARG A O 1
ATOM 837 N N . ASP A 1 104 ? 5.655 -9.653 -11.349 1.00 98.19 104 ASP A N 1
ATOM 838 C CA . ASP A 1 104 ? 6.883 -8.972 -10.919 1.00 98.19 104 ASP A CA 1
ATOM 839 C C . ASP A 1 104 ? 6.706 -7.447 -10.853 1.00 98.19 104 ASP A C 1
ATOM 841 O O . ASP A 1 104 ? 7.039 -6.809 -9.854 1.00 98.19 104 ASP A O 1
ATOM 845 N N . VAL A 1 105 ? 6.104 -6.857 -11.890 1.00 98.38 105 VAL A N 1
ATOM 846 C CA . VAL A 1 105 ? 5.791 -5.419 -11.922 1.00 98.38 105 VAL A CA 1
ATOM 847 C C . VAL A 1 105 ? 4.778 -5.061 -10.828 1.00 98.38 105 VAL A C 1
ATOM 849 O O . VAL A 1 105 ? 4.897 -4.013 -10.194 1.00 98.38 105 VAL A O 1
ATOM 852 N N . ALA A 1 106 ? 3.803 -5.937 -10.558 1.00 98.38 106 ALA A N 1
ATOM 853 C CA . ALA A 1 106 ? 2.805 -5.699 -9.516 1.00 98.38 106 ALA A CA 1
ATOM 854 C C . ALA A 1 106 ? 3.433 -5.778 -8.116 1.00 98.38 106 ALA A C 1
ATOM 856 O O . ALA A 1 106 ? 3.122 -4.967 -7.242 1.00 98.38 106 ALA A O 1
ATOM 857 N N . GLN A 1 107 ? 4.370 -6.711 -7.920 1.00 98.19 107 GLN A N 1
ATOM 858 C CA . GLN A 1 107 ? 5.143 -6.840 -6.688 1.00 98.19 107 GLN A CA 1
ATOM 859 C C . GLN A 1 107 ? 5.981 -5.584 -6.432 1.00 98.19 107 GLN A C 1
ATOM 861 O O . GLN A 1 107 ? 5.971 -5.061 -5.317 1.00 98.19 107 GLN A O 1
ATOM 866 N N . TYR A 1 108 ? 6.649 -5.063 -7.466 1.00 98.44 108 TYR A N 1
ATOM 867 C CA . TYR A 1 108 ? 7.353 -3.785 -7.384 1.00 98.44 108 TYR A CA 1
ATOM 868 C C . TYR A 1 108 ? 6.412 -2.641 -6.996 1.00 98.44 108 TYR A C 1
ATOM 870 O O . TYR A 1 108 ? 6.711 -1.913 -6.051 1.00 98.44 108 TYR A O 1
ATOM 878 N N . ALA A 1 109 ? 5.270 -2.501 -7.679 1.00 98.44 109 ALA A N 1
ATOM 879 C CA . ALA A 1 109 ? 4.319 -1.427 -7.405 1.00 98.44 109 ALA A CA 1
ATOM 880 C C . ALA A 1 109 ? 3.850 -1.449 -5.940 1.00 98.44 109 ALA A C 1
ATOM 882 O O . ALA A 1 109 ? 3.891 -0.424 -5.262 1.00 98.44 109 ALA A O 1
ATOM 883 N N . ARG A 1 110 ? 3.511 -2.629 -5.409 1.00 98.00 110 ARG A N 1
ATOM 884 C CA . ARG A 1 110 ? 3.141 -2.795 -3.997 1.00 98.00 110 ARG A CA 1
ATOM 885 C C . ARG A 1 110 ? 4.267 -2.419 -3.034 1.00 98.00 110 ARG A C 1
ATOM 887 O O . ARG A 1 110 ? 4.025 -1.713 -2.057 1.00 98.00 110 ARG A O 1
ATOM 894 N N . LEU A 1 111 ? 5.496 -2.870 -3.287 1.00 98.19 111 LEU A N 1
ATOM 895 C CA . LEU A 1 111 ? 6.650 -2.536 -2.441 1.00 98.19 111 LEU A CA 1
ATOM 896 C C . LEU A 1 111 ? 6.948 -1.035 -2.458 1.00 98.19 111 LEU A C 1
ATOM 898 O O . LEU A 1 111 ? 7.219 -0.443 -1.417 1.00 98.19 111 LEU A O 1
ATOM 902 N N . LYS A 1 112 ? 6.856 -0.413 -3.633 1.00 98.31 112 LYS A N 1
ATOM 903 C CA . LYS A 1 112 ? 7.086 1.018 -3.811 1.00 98.31 112 LYS A CA 1
ATOM 904 C C . LYS A 1 112 ? 6.042 1.854 -3.067 1.00 98.31 112 LYS A C 1
ATOM 906 O O . LYS A 1 112 ? 6.425 2.767 -2.343 1.00 98.31 112 LYS A O 1
ATOM 911 N N . VAL A 1 113 ? 4.763 1.489 -3.159 1.00 98.25 113 VAL A N 1
ATOM 912 C CA . VAL A 1 113 ? 3.680 2.150 -2.410 1.00 98.25 113 VAL A CA 1
ATOM 913 C C . VAL A 1 113 ? 3.851 1.973 -0.905 1.00 98.25 113 VAL A C 1
ATOM 915 O O . VAL A 1 113 ? 3.748 2.943 -0.160 1.00 98.25 113 VAL A O 1
ATOM 918 N N . ARG A 1 114 ? 4.180 0.764 -0.432 1.00 96.69 114 ARG A N 1
ATOM 919 C CA . ARG A 1 114 ? 4.477 0.539 0.993 1.00 96.69 114 ARG A CA 1
ATOM 920 C C . ARG A 1 114 ? 5.628 1.416 1.484 1.00 96.69 114 ARG A C 1
ATOM 922 O O . ARG A 1 114 ? 5.541 1.973 2.573 1.00 96.69 114 ARG A O 1
ATOM 929 N N . ALA A 1 115 ? 6.672 1.574 0.673 1.00 97.62 115 ALA A N 1
ATOM 930 C CA . ALA A 1 115 ? 7.792 2.448 0.996 1.00 97.62 115 ALA A CA 1
ATOM 931 C C . ALA A 1 115 ? 7.377 3.922 1.112 1.00 97.62 115 ALA A C 1
ATOM 933 O O . ALA A 1 115 ? 7.814 4.609 2.030 1.00 97.62 115 ALA A O 1
ATOM 934 N N . GLU A 1 116 ? 6.513 4.403 0.215 1.00 96.25 116 GLU A N 1
ATOM 935 C CA . GLU A 1 116 ? 5.964 5.768 0.258 1.00 96.25 116 GLU A CA 1
ATOM 936 C C . GLU A 1 116 ? 5.053 6.001 1.470 1.00 96.25 116 GLU A C 1
ATOM 938 O O . GLU A 1 116 ? 4.978 7.116 1.976 1.00 96.25 116 GLU A O 1
ATOM 943 N N . LEU A 1 117 ? 4.428 4.939 1.983 1.00 94.25 117 LEU A N 1
ATOM 944 C CA . LEU A 1 117 ? 3.660 4.944 3.229 1.00 94.25 117 LEU A CA 1
ATOM 945 C C . LEU A 1 117 ? 4.525 4.730 4.489 1.00 94.25 117 LEU A C 1
ATOM 947 O O . LEU A 1 117 ? 3.980 4.571 5.579 1.00 94.25 117 LEU A O 1
ATOM 951 N N . GLY A 1 118 ? 5.857 4.741 4.363 1.00 94.31 118 GLY A N 1
ATOM 952 C CA . GLY A 1 118 ? 6.795 4.739 5.492 1.00 94.31 118 GLY A CA 1
ATOM 953 C C . GLY A 1 118 ? 7.469 3.398 5.802 1.00 94.31 118 GLY A C 1
ATOM 954 O O . GLY A 1 118 ? 8.271 3.324 6.732 1.00 94.31 118 GLY A O 1
ATOM 955 N N . ASP A 1 119 ? 7.213 2.336 5.033 1.00 95.50 119 ASP A N 1
ATOM 956 C CA . ASP A 1 119 ? 7.882 1.044 5.229 1.00 95.50 119 ASP A CA 1
ATOM 957 C C . ASP A 1 119 ? 9.295 1.041 4.615 1.00 95.50 119 ASP A C 1
ATOM 959 O O . ASP A 1 119 ? 9.506 0.766 3.428 1.00 95.50 119 ASP A O 1
ATOM 963 N N . MET A 1 120 ? 10.300 1.323 5.446 1.00 94.75 120 MET A N 1
ATOM 964 C CA . MET A 1 120 ? 11.703 1.377 5.020 1.00 94.75 120 MET A CA 1
ATOM 965 C C . MET A 1 120 ? 12.223 0.055 4.440 1.00 94.75 120 MET A C 1
ATOM 967 O O . MET A 1 120 ? 13.082 0.074 3.554 1.00 94.75 120 MET A O 1
ATOM 971 N N . ASN A 1 121 ? 11.734 -1.093 4.920 1.00 96.38 121 ASN A N 1
ATOM 972 C CA . ASN A 1 121 ? 12.169 -2.394 4.414 1.00 96.38 121 ASN A CA 1
ATOM 973 C C . ASN A 1 121 ? 11.591 -2.644 3.021 1.00 96.38 121 ASN A C 1
ATOM 975 O O . ASN A 1 121 ? 12.333 -3.039 2.119 1.00 96.38 121 ASN A O 1
ATOM 979 N N . ALA A 1 122 ? 10.320 -2.294 2.803 1.00 97.00 122 ALA A N 1
ATOM 980 C CA . ALA A 1 122 ? 9.732 -2.303 1.467 1.00 97.00 122 ALA A CA 1
ATOM 981 C C . ALA A 1 122 ? 10.496 -1.384 0.496 1.00 97.00 122 ALA A C 1
ATOM 983 O O . ALA A 1 122 ? 10.673 -1.736 -0.668 1.00 97.00 122 ALA A O 1
ATOM 984 N N . GLY A 1 123 ? 11.032 -0.256 0.975 1.00 97.00 123 GLY A N 1
ATOM 985 C CA . GLY A 1 123 ? 11.862 0.644 0.168 1.00 97.00 123 GLY A CA 1
ATOM 986 C C . GLY A 1 123 ? 13.174 0.023 -0.320 1.00 97.00 123 GLY A C 1
ATOM 987 O O . GLY A 1 123 ? 13.586 0.266 -1.458 1.00 97.00 123 GLY A O 1
ATOM 988 N N . LYS A 1 124 ? 13.827 -0.805 0.505 1.00 97.12 124 LYS A N 1
ATOM 989 C CA . LYS A 1 124 ? 15.049 -1.531 0.111 1.00 97.12 124 LYS A CA 1
ATOM 990 C C . LYS A 1 124 ? 14.752 -2.546 -0.990 1.00 97.12 124 LYS A C 1
ATOM 992 O O . LYS A 1 124 ? 15.459 -2.567 -1.996 1.00 97.12 124 LYS A O 1
ATOM 997 N N . GLU A 1 125 ? 13.684 -3.320 -0.826 1.00 97.62 125 GLU A N 1
ATOM 998 C CA . GLU A 1 125 ? 13.237 -4.302 -1.817 1.00 97.62 125 GLU A CA 1
ATOM 999 C C . GLU A 1 125 ? 12.788 -3.624 -3.117 1.00 97.62 125 GLU A C 1
ATOM 1001 O O . GLU A 1 125 ? 13.214 -4.010 -4.205 1.00 97.62 125 GLU A O 1
ATOM 1006 N N . ALA A 1 126 ? 12.001 -2.546 -3.026 1.00 97.62 126 ALA A N 1
ATOM 1007 C CA . ALA A 1 126 ? 11.554 -1.782 -4.189 1.00 97.62 126 ALA A CA 1
ATOM 1008 C C . ALA A 1 126 ? 12.734 -1.290 -5.042 1.00 97.62 126 ALA A C 1
ATOM 1010 O O . ALA A 1 126 ? 12.646 -1.295 -6.268 1.00 97.62 126 ALA A O 1
ATOM 1011 N N . ARG A 1 127 ? 13.861 -0.914 -4.421 1.00 96.00 127 ARG A N 1
ATOM 1012 C CA . ARG A 1 127 ? 15.081 -0.540 -5.150 1.00 96.00 127 ARG A CA 1
ATOM 1013 C C . ARG A 1 127 ? 15.642 -1.708 -5.967 1.00 96.00 127 ARG A C 1
ATOM 1015 O O . ARG A 1 127 ? 15.895 -1.531 -7.153 1.00 96.00 127 ARG A O 1
ATOM 1022 N N . GLN A 1 128 ? 15.767 -2.896 -5.378 1.00 96.25 128 GLN A N 1
ATOM 1023 C CA . GLN A 1 128 ? 16.268 -4.080 -6.091 1.00 96.25 128 GLN A CA 1
ATOM 1024 C C . GLN A 1 128 ? 15.345 -4.474 -7.254 1.00 96.25 128 GLN A C 1
ATOM 1026 O O . GLN A 1 128 ? 15.795 -4.789 -8.357 1.00 96.25 128 GLN A O 1
ATOM 1031 N N . TRP A 1 129 ? 14.031 -4.395 -7.037 1.00 97.44 129 TRP A N 1
ATOM 1032 C CA . TRP A 1 129 ? 13.042 -4.625 -8.087 1.00 97.44 129 TRP A CA 1
ATOM 1033 C C . TRP A 1 129 ? 13.106 -3.567 -9.195 1.00 97.44 129 TRP A C 1
ATOM 1035 O O . TRP A 1 129 ? 12.994 -3.913 -10.370 1.00 97.44 129 TRP A O 1
ATOM 1045 N N . SER A 1 130 ? 13.367 -2.302 -8.853 1.00 96.88 130 SER A N 1
ATOM 1046 C CA . SER A 1 130 ? 13.607 -1.233 -9.831 1.00 96.88 130 SER A CA 1
ATOM 1047 C C . SER A 1 130 ? 14.766 -1.574 -10.776 1.00 96.88 130 SER A C 1
ATOM 1049 O O . SER A 1 130 ? 14.662 -1.346 -11.985 1.00 96.88 130 SER A O 1
ATOM 1051 N N . ASP A 1 131 ? 15.848 -2.150 -10.243 1.00 95.56 131 ASP A N 1
ATOM 1052 C CA . ASP A 1 131 ? 17.007 -2.592 -11.027 1.00 95.56 131 ASP A CA 1
ATOM 1053 C C . ASP A 1 131 ? 16.694 -3.806 -11.913 1.00 95.56 131 ASP A C 1
ATOM 1055 O O . ASP A 1 131 ? 17.231 -3.955 -13.013 1.00 95.56 131 ASP A O 1
ATOM 1059 N N . ARG A 1 132 ? 15.824 -4.704 -11.443 1.00 95.81 132 ARG A N 1
ATOM 1060 C CA . ARG A 1 132 ? 15.393 -5.886 -12.202 1.00 95.81 132 ARG A CA 1
ATOM 1061 C C . ARG A 1 132 ? 14.472 -5.516 -13.364 1.00 95.81 132 ARG A C 1
ATOM 1063 O O . ARG A 1 132 ? 14.556 -6.134 -14.421 1.00 95.81 132 ARG A O 1
ATOM 1070 N N . LEU A 1 133 ? 13.620 -4.511 -13.176 1.00 97.25 133 LEU A N 1
ATOM 1071 C CA . LEU A 1 133 ? 12.609 -4.098 -14.151 1.00 97.25 133 LEU A CA 1
ATOM 1072 C C . LEU A 1 133 ? 13.115 -3.096 -15.198 1.00 97.25 133 LEU A C 1
ATOM 1074 O O . LEU A 1 133 ? 12.372 -2.779 -16.125 1.00 97.25 133 LEU A O 1
ATOM 1078 N N . GLY A 1 134 ? 14.353 -2.601 -15.086 1.00 96.44 134 GLY A N 1
ATOM 1079 C CA . GLY A 1 134 ? 14.884 -1.619 -16.038 1.00 96.44 134 GLY A CA 1
ATOM 1080 C C . GLY A 1 134 ? 14.323 -0.212 -15.830 1.00 96.44 134 GLY A C 1
ATOM 1081 O O . GLY A 1 134 ? 14.166 0.543 -16.789 1.00 96.44 134 GLY A O 1
ATOM 1082 N N . LEU A 1 135 ? 13.974 0.138 -14.589 1.00 95.94 135 LEU A N 1
ATOM 1083 C CA . LEU A 1 135 ? 13.349 1.424 -14.263 1.00 95.94 135 LEU A CA 1
ATOM 1084 C C . LEU A 1 135 ? 14.357 2.551 -14.002 1.00 95.94 135 LEU A C 1
ATOM 1086 O O . LEU A 1 135 ? 13.957 3.706 -13.896 1.00 95.94 135 LEU A O 1
ATOM 1090 N N . ASN A 1 136 ? 15.654 2.244 -13.921 1.00 94.31 136 ASN A N 1
ATOM 1091 C CA . ASN A 1 136 ? 16.710 3.249 -13.817 1.00 94.31 136 ASN A CA 1
ATOM 1092 C C . ASN A 1 136 ? 17.729 3.139 -14.972 1.00 94.31 136 ASN A C 1
ATOM 1094 O O . ASN A 1 136 ? 17.810 2.092 -15.624 1.00 94.31 136 ASN A O 1
ATOM 1098 N N . PRO A 1 137 ? 18.525 4.196 -15.234 1.00 92.44 137 PRO A N 1
ATOM 1099 C CA . PRO A 1 137 ? 19.459 4.213 -16.362 1.00 92.44 137 PRO A CA 1
ATOM 1100 C C . PRO A 1 137 ? 20.489 3.079 -16.333 1.00 92.44 137 PRO A C 1
ATOM 1102 O O . PRO A 1 137 ? 20.785 2.484 -17.366 1.00 92.44 137 PRO A O 1
ATOM 1105 N N . MET A 1 138 ? 21.005 2.732 -15.151 1.00 94.19 138 MET A N 1
ATOM 1106 C CA . MET A 1 138 ? 21.996 1.662 -15.017 1.00 94.19 138 MET A CA 1
ATOM 1107 C C . MET A 1 138 ? 21.401 0.284 -15.338 1.00 94.19 138 MET A C 1
ATOM 1109 O O . MET A 1 138 ? 22.026 -0.543 -16.001 1.00 94.19 138 MET A O 1
ATOM 1113 N N . ALA A 1 139 ? 20.161 0.045 -14.924 1.00 94.69 139 ALA A N 1
ATOM 1114 C CA . ALA A 1 139 ? 19.416 -1.163 -15.223 1.00 94.69 139 ALA A CA 1
ATOM 1115 C C . ALA A 1 139 ? 19.082 -1.267 -16.711 1.00 94.69 139 ALA A C 1
ATOM 1117 O O . ALA A 1 139 ? 19.223 -2.349 -17.277 1.00 94.69 139 ALA A O 1
ATOM 1118 N N . LEU A 1 140 ? 18.713 -0.157 -17.362 1.00 94.06 140 LEU A N 1
ATOM 1119 C CA . LEU A 1 140 ? 18.530 -0.114 -18.816 1.00 94.06 140 LEU A CA 1
ATOM 1120 C C . LEU A 1 140 ? 19.812 -0.531 -19.548 1.00 94.06 140 LEU A C 1
ATOM 1122 O O . LEU A 1 140 ? 19.767 -1.421 -20.398 1.00 94.06 140 LEU A O 1
ATOM 1126 N N . LEU A 1 141 ? 20.965 0.021 -19.153 1.00 93.69 141 LEU A N 1
ATOM 1127 C CA . LEU A 1 141 ? 22.267 -0.366 -19.706 1.00 93.69 141 LEU A CA 1
ATOM 1128 C C . LEU A 1 141 ? 22.563 -1.857 -19.487 1.00 93.69 141 LEU A C 1
ATOM 1130 O O . LEU A 1 141 ? 22.928 -2.559 -20.433 1.00 93.69 141 LEU A O 1
ATOM 1134 N N . ARG A 1 142 ? 22.352 -2.367 -18.267 1.00 94.19 142 ARG A N 1
ATOM 1135 C CA . ARG A 1 142 ? 22.605 -3.774 -17.911 1.00 94.19 142 ARG A CA 1
ATOM 1136 C C . ARG A 1 142 ? 21.710 -4.747 -18.678 1.00 94.19 142 ARG A C 1
ATOM 1138 O O . ARG A 1 142 ? 22.181 -5.786 -19.132 1.00 94.19 142 ARG A O 1
ATOM 1145 N N . LEU A 1 143 ? 20.436 -4.399 -18.852 1.00 94.38 143 LEU A N 1
ATOM 1146 C CA . LEU A 1 143 ? 19.472 -5.161 -19.652 1.00 94.38 143 LEU A CA 1
ATOM 1147 C C . LEU A 1 143 ? 19.681 -4.966 -21.161 1.00 94.38 143 LEU A C 1
ATOM 1149 O O . LEU A 1 143 ? 19.042 -5.645 -21.965 1.00 94.38 143 LEU A O 1
ATOM 1153 N N . ARG A 1 144 ? 20.591 -4.061 -21.554 1.00 95.25 144 ARG A N 1
ATOM 1154 C CA . ARG A 1 144 ? 20.831 -3.630 -22.936 1.00 95.25 144 ARG A CA 1
ATOM 1155 C C . ARG A 1 144 ? 19.545 -3.155 -23.606 1.00 95.25 144 ARG A C 1
ATOM 1157 O O . ARG A 1 144 ? 19.328 -3.437 -24.786 1.00 95.25 144 ARG A O 1
ATOM 1164 N N . TRP A 1 145 ? 18.694 -2.476 -22.846 1.00 95.06 145 TRP A N 1
ATOM 1165 C CA . TRP A 1 145 ? 17.481 -1.834 -23.329 1.00 95.06 145 TRP A CA 1
ATOM 1166 C C . TRP A 1 145 ? 17.773 -0.369 -23.611 1.00 95.06 145 TRP A C 1
ATOM 1168 O O . TRP A 1 145 ? 18.414 0.313 -22.816 1.00 95.06 145 TRP A O 1
ATOM 1178 N N . GLU A 1 146 ? 17.286 0.113 -24.742 1.00 92.38 146 GLU A N 1
ATOM 1179 C CA . GLU A 1 146 ? 17.447 1.499 -25.151 1.00 92.38 146 GLU A CA 1
ATOM 1180 C C . GLU A 1 146 ? 16.089 2.054 -25.540 1.00 92.38 146 GLU A C 1
ATOM 1182 O O . GLU A 1 146 ? 15.407 1.484 -26.388 1.00 92.38 146 GLU A O 1
ATOM 1187 N N . VAL A 1 147 ? 15.692 3.149 -24.902 1.00 90.69 147 VAL A N 1
ATOM 1188 C CA . VAL A 1 147 ? 14.450 3.842 -25.232 1.00 90.69 147 VAL A CA 1
ATOM 1189 C C . VAL A 1 147 ? 14.734 4.786 -26.388 1.00 90.69 147 VAL A C 1
ATOM 1191 O O . VAL A 1 147 ? 15.603 5.650 -26.285 1.00 90.69 147 VAL A O 1
ATOM 1194 N N . GLU A 1 148 ? 14.014 4.612 -27.488 1.00 89.19 148 GLU A N 1
ATOM 1195 C CA . GLU A 1 148 ? 14.112 5.514 -28.629 1.00 89.19 148 GLU A CA 1
ATOM 1196 C C . GLU A 1 148 ? 13.638 6.917 -28.232 1.00 89.19 148 GLU A C 1
ATOM 1198 O O . GLU A 1 148 ? 12.660 7.040 -27.489 1.00 89.19 148 GLU A O 1
ATOM 1203 N N . PRO A 1 149 ? 14.290 7.987 -28.715 1.00 78.94 149 PRO A N 1
ATOM 1204 C CA . PRO A 1 149 ? 13.818 9.341 -28.470 1.00 78.94 149 PRO A CA 1
ATOM 1205 C C . PRO A 1 149 ? 12.398 9.508 -29.024 1.00 78.94 149 PRO A C 1
ATOM 1207 O O . PRO A 1 149 ? 12.048 8.957 -30.070 1.00 78.94 149 PRO A O 1
ATOM 1210 N N . ALA A 1 150 ? 11.556 10.256 -28.311 1.00 70.00 150 ALA A N 1
ATOM 1211 C CA . ALA A 1 150 ? 10.242 10.614 -28.826 1.00 70.00 150 ALA A CA 1
ATOM 1212 C C . ALA A 1 150 ? 10.418 11.454 -30.098 1.00 70.00 150 ALA A C 1
ATOM 1214 O O . ALA A 1 150 ? 11.118 12.466 -30.097 1.00 70.00 150 ALA A O 1
ATOM 1215 N N . SER A 1 151 ? 9.810 11.021 -31.200 1.00 59.03 151 SER A N 1
ATOM 1216 C CA . SER A 1 151 ? 9.746 11.821 -32.421 1.00 59.03 151 SER A CA 1
ATOM 1217 C C . SER A 1 151 ? 8.963 13.105 -32.115 1.00 59.03 151 SER A C 1
ATOM 1219 O O . SER A 1 151 ? 7.885 13.035 -31.520 1.00 59.03 151 SER A O 1
ATOM 1221 N N . ALA A 1 152 ? 9.479 14.268 -32.532 1.00 56.16 152 ALA A N 1
ATOM 1222 C CA . ALA A 1 152 ? 8.957 15.607 -32.203 1.00 56.16 152 ALA A CA 1
ATOM 1223 C C . ALA A 1 152 ? 7.465 15.844 -32.553 1.00 56.16 152 ALA A C 1
ATOM 1225 O O . ALA A 1 152 ? 6.850 16.820 -32.122 1.00 56.16 152 ALA A O 1
ATOM 1226 N N . GLU A 1 153 ? 6.847 14.939 -33.308 1.00 53.47 153 GLU A N 1
ATOM 1227 C CA . GLU A 1 153 ? 5.428 14.957 -33.658 1.00 53.47 153 GLU A CA 1
ATOM 1228 C C . GLU A 1 153 ? 4.509 14.674 -32.447 1.00 53.47 153 GLU A C 1
ATOM 1230 O O . GLU A 1 153 ? 3.387 15.190 -32.394 1.00 53.47 153 GLU A O 1
ATOM 1235 N N . GLY A 1 154 ? 4.989 13.937 -31.433 1.00 48.75 154 GLY A N 1
ATOM 1236 C CA . GLY A 1 154 ? 4.237 13.583 -30.217 1.00 48.75 154 GLY A CA 1
ATOM 1237 C C . GLY A 1 154 ? 4.054 14.731 -29.212 1.00 48.75 154 GLY A C 1
ATOM 1238 O O . GLY A 1 154 ? 2.973 14.868 -28.630 1.00 48.75 154 GLY A O 1
ATOM 1239 N N . GLU A 1 155 ? 5.052 15.614 -29.072 1.00 47.78 155 GLU A N 1
ATOM 1240 C CA . GLU A 1 155 ? 4.993 16.819 -28.222 1.00 47.78 155 GLU A CA 1
ATOM 1241 C C . GLU A 1 155 ? 3.828 17.747 -28.617 1.00 47.78 155 GLU A C 1
ATOM 1243 O O . GLU A 1 155 ? 3.196 18.400 -27.781 1.00 47.78 155 GLU A O 1
ATOM 1248 N N . SER A 1 156 ? 3.493 17.778 -29.911 1.00 44.75 156 SER A N 1
ATOM 1249 C CA . SER A 1 156 ? 2.482 18.680 -30.470 1.00 44.75 156 SER A CA 1
ATOM 1250 C C . SER A 1 156 ? 1.037 18.304 -30.111 1.00 44.75 156 SER A C 1
ATOM 1252 O O . SER A 1 156 ? 0.123 19.113 -30.311 1.00 44.75 156 SER A O 1
ATOM 1254 N N . ARG A 1 157 ? 0.802 17.092 -29.582 1.00 51.41 157 ARG A N 1
ATOM 1255 C CA . ARG A 1 157 ? -0.536 16.607 -29.195 1.00 51.41 157 ARG A CA 1
ATOM 1256 C C . ARG A 1 157 ? -0.875 16.909 -27.733 1.00 51.41 157 ARG A C 1
ATOM 1258 O O . ARG A 1 157 ? -2.044 17.116 -27.430 1.00 51.41 157 ARG A O 1
ATOM 1265 N N . GLY A 1 158 ? 0.130 17.016 -26.858 1.00 44.25 158 GLY A N 1
ATOM 1266 C CA . GLY A 1 158 ? -0.046 17.394 -25.447 1.00 44.25 158 GLY A CA 1
ATOM 1267 C C . GLY A 1 158 ? -0.231 18.898 -25.215 1.00 44.25 158 GLY A C 1
ATOM 1268 O O . GLY A 1 158 ? -0.762 19.301 -24.186 1.00 44.25 158 GLY A O 1
ATOM 1269 N N . ARG A 1 159 ? 0.154 19.743 -26.183 1.00 43.09 159 ARG A N 1
ATOM 1270 C CA . ARG A 1 159 ? 0.121 21.213 -26.048 1.00 43.09 159 ARG A CA 1
ATOM 1271 C C . ARG A 1 159 ? -1.171 21.886 -26.536 1.00 43.09 159 ARG A C 1
ATOM 1273 O O . ARG A 1 159 ? -1.285 23.103 -26.451 1.00 43.09 159 ARG A O 1
ATOM 1280 N N . ARG A 1 160 ? -2.150 21.134 -27.057 1.00 43.81 160 ARG A N 1
ATOM 1281 C CA . ARG A 1 160 ? -3.366 21.690 -27.698 1.00 43.81 160 ARG A CA 1
ATOM 1282 C C . ARG A 1 160 ? -4.598 21.817 -26.792 1.00 43.81 160 ARG A C 1
ATOM 1284 O O . ARG A 1 160 ? -5.697 22.012 -27.296 1.00 43.81 160 ARG A O 1
ATOM 1291 N N . THR A 1 161 ? -4.439 21.784 -25.470 1.00 45.94 161 THR A N 1
ATOM 1292 C CA . THR A 1 161 ? -5.529 22.102 -24.526 1.00 45.94 161 THR A CA 1
ATOM 1293 C C . THR A 1 161 ? -5.074 23.085 -23.452 1.00 45.94 161 THR A C 1
ATOM 1295 O O . THR A 1 161 ? -5.113 22.800 -22.261 1.00 45.94 161 THR A O 1
ATOM 1298 N N . SER A 1 162 ? -4.639 24.268 -23.871 1.00 44.88 162 SER A N 1
ATOM 1299 C CA . SER A 1 162 ? -4.637 25.452 -23.011 1.00 44.88 162 SER A CA 1
ATOM 1300 C C . SER A 1 162 ? -4.969 26.668 -23.870 1.00 44.88 162 SER A C 1
ATOM 1302 O O . SER A 1 162 ? -4.088 27.416 -24.293 1.00 44.88 162 SER A O 1
ATOM 1304 N N . ALA A 1 163 ? -6.253 26.824 -24.196 1.00 44.84 163 ALA A N 1
ATOM 1305 C CA . ALA A 1 163 ? -6.751 28.099 -24.693 1.00 44.84 163 ALA A CA 1
ATOM 1306 C C . ALA A 1 163 ? -6.605 29.153 -23.573 1.00 44.84 163 ALA A C 1
ATOM 1308 O O . ALA A 1 163 ? -6.859 28.829 -22.407 1.00 44.84 163 ALA A O 1
ATOM 1309 N N . PRO A 1 164 ? -6.180 30.389 -23.882 1.00 42.03 164 PRO A N 1
ATOM 1310 C CA . PRO A 1 164 ? -6.006 31.428 -22.877 1.00 42.03 164 PRO A CA 1
ATOM 1311 C C . PRO A 1 164 ? -7.372 31.859 -22.329 1.00 42.03 164 PRO A C 1
ATOM 1313 O O . PRO A 1 164 ? -8.272 32.240 -23.075 1.00 42.03 164 PRO A O 1
ATOM 1316 N N . ARG A 1 165 ? -7.531 31.790 -21.005 1.00 39.97 165 ARG A N 1
ATOM 1317 C CA . ARG A 1 165 ? -8.704 32.301 -20.287 1.00 39.97 165 ARG A CA 1
ATOM 1318 C C . ARG A 1 165 ? -8.586 33.834 -20.200 1.00 39.97 165 ARG A C 1
ATOM 1320 O O . ARG A 1 165 ? -7.523 34.306 -19.795 1.00 39.97 165 ARG A O 1
ATOM 1327 N N . PRO A 1 166 ? -9.610 34.622 -20.577 1.00 39.81 166 PRO A N 1
ATOM 1328 C CA . PRO A 1 166 ? -9.521 36.077 -20.525 1.00 39.81 166 PRO A CA 1
ATOM 1329 C C . PRO A 1 166 ? -9.395 36.566 -19.077 1.00 39.81 166 PRO A C 1
ATOM 1331 O O . PRO A 1 166 ? -10.030 36.037 -18.162 1.00 39.81 166 PRO A O 1
ATOM 1334 N N . ALA A 1 167 ? -8.536 37.568 -18.893 1.00 45.19 167 ALA A N 1
ATOM 1335 C CA . ALA A 1 167 ? -8.203 38.177 -17.615 1.00 45.19 167 ALA A CA 1
ATOM 1336 C C . ALA A 1 167 ? -9.416 38.911 -17.017 1.00 45.19 167 ALA A C 1
ATOM 1338 O O . ALA A 1 167 ? -9.790 39.993 -17.464 1.00 45.19 167 ALA A O 1
ATOM 1339 N N . GLY A 1 168 ? -10.016 38.307 -15.990 1.00 36.41 168 GLY A N 1
ATOM 1340 C CA . GLY A 1 168 ? -10.972 38.939 -15.087 1.00 36.41 168 GLY A CA 1
ATOM 1341 C C . GLY A 1 168 ? -10.270 39.291 -13.779 1.00 36.41 168 GLY A C 1
ATOM 1342 O O . GLY A 1 168 ? -9.798 38.412 -13.066 1.00 36.41 168 GLY A O 1
ATOM 1343 N N . ARG A 1 169 ? -10.168 40.591 -13.523 1.00 44.25 169 ARG A N 1
ATOM 1344 C CA . ARG A 1 169 ? -9.550 41.256 -12.373 1.00 44.25 169 ARG A CA 1
ATOM 1345 C C . ARG A 1 169 ? -10.231 40.825 -11.063 1.00 44.25 169 ARG A C 1
ATOM 1347 O O . ARG A 1 169 ? -11.441 40.977 -10.938 1.00 44.25 169 ARG A O 1
ATOM 1354 N N . SER A 1 170 ? -9.464 40.354 -10.083 1.00 35.97 170 SER A N 1
ATOM 1355 C CA . SER A 1 170 ? -9.912 40.221 -8.690 1.00 35.97 170 SER A CA 1
ATOM 1356 C C . SER A 1 170 ? -8.797 40.697 -7.764 1.00 35.97 170 SER A C 1
ATOM 1358 O O . SER A 1 170 ? -7.718 40.105 -7.735 1.00 35.97 170 SER A O 1
ATOM 1360 N N . GLU A 1 171 ? -9.060 41.808 -7.074 1.00 38.53 171 GLU A N 1
ATOM 1361 C CA . GLU A 1 171 ? -8.217 42.398 -6.035 1.00 38.53 171 GLU A CA 1
ATOM 1362 C C . GLU A 1 171 ? -7.930 41.390 -4.919 1.00 38.53 171 GLU A C 1
ATOM 1364 O O . GLU A 1 171 ? -8.833 40.774 -4.357 1.00 38.53 171 GLU A O 1
ATOM 1369 N N . SER A 1 172 ? -6.652 41.244 -4.583 1.00 34.03 172 SER A N 1
ATOM 1370 C CA . SER A 1 172 ? -6.197 40.568 -3.377 1.00 34.03 172 SER A CA 1
ATOM 1371 C C . SER A 1 172 ? -6.211 41.557 -2.212 1.00 34.03 172 SER A C 1
ATOM 1373 O O . SER A 1 172 ? -5.385 42.469 -2.173 1.00 34.03 172 SER A O 1
ATOM 1375 N N . VAL A 1 173 ? -7.106 41.357 -1.245 1.00 38.12 173 VAL A N 1
ATOM 1376 C CA . VAL A 1 173 ? -6.960 41.947 0.090 1.00 38.12 173 VAL A CA 1
ATOM 1377 C C . VAL A 1 173 ? -5.930 41.109 0.842 1.00 38.12 173 VAL A C 1
ATOM 1379 O O . VAL A 1 173 ? -6.168 39.944 1.159 1.00 38.12 173 VAL A O 1
ATOM 1382 N N . VAL A 1 174 ? -4.757 41.692 1.084 1.00 36.94 174 VAL A N 1
ATOM 1383 C CA . VAL A 1 174 ? -3.737 41.129 1.971 1.00 36.94 174 VAL A CA 1
ATOM 1384 C C . VAL A 1 174 ? -4.188 41.401 3.401 1.00 36.94 174 VAL A C 1
ATOM 1386 O O . VAL A 1 174 ? -4.186 42.547 3.842 1.00 36.94 174 VAL A O 1
ATOM 1389 N N . VAL A 1 175 ? -4.601 40.357 4.117 1.00 34.66 175 VAL A N 1
ATOM 1390 C CA . VAL A 1 175 ? -4.796 40.428 5.568 1.00 34.66 175 VAL A CA 1
ATOM 1391 C C . VAL A 1 175 ? -3.434 40.191 6.217 1.00 34.66 175 VAL A C 1
ATOM 1393 O O . VAL A 1 175 ? -2.895 39.086 6.154 1.00 34.66 175 VAL A O 1
ATOM 1396 N N . ASP A 1 176 ? -2.854 41.255 6.772 1.00 36.06 176 ASP A N 1
ATOM 1397 C CA . ASP A 1 176 ? -1.587 41.223 7.504 1.00 36.06 176 ASP A CA 1
ATOM 1398 C C . ASP A 1 176 ? -1.767 40.468 8.833 1.00 36.06 176 ASP A C 1
ATOM 1400 O O . ASP A 1 176 ? -2.682 40.727 9.616 1.00 36.06 176 ASP A O 1
ATOM 1404 N N . ALA A 1 177 ? -0.883 39.508 9.097 1.00 40.31 177 ALA A N 1
ATOM 1405 C CA . ALA A 1 177 ? -0.934 38.587 10.230 1.00 40.31 177 ALA A CA 1
ATOM 1406 C C . ALA A 1 177 ? -0.420 39.214 11.545 1.00 40.31 177 ALA A C 1
ATOM 1408 O O . ALA A 1 177 ? 0.185 38.529 12.373 1.00 40.31 177 ALA A O 1
ATOM 1409 N N . ARG A 1 178 ? -0.645 40.517 11.753 1.00 41.34 178 ARG A N 1
ATOM 1410 C CA . ARG A 1 178 ? -0.199 41.258 12.948 1.00 41.34 178 ARG A CA 1
ATOM 1411 C C . ARG A 1 178 ? -1.314 41.805 13.842 1.00 41.34 178 ARG A C 1
ATOM 1413 O O . ARG A 1 178 ? -0.996 42.299 14.918 1.00 41.34 178 ARG A O 1
ATOM 1420 N N . ASP A 1 179 ? -2.585 41.598 13.499 1.00 45.12 179 ASP A N 1
ATOM 1421 C CA . ASP A 1 179 ? -3.724 42.120 14.281 1.00 45.12 179 ASP A CA 1
ATOM 1422 C C . ASP A 1 179 ? -4.445 41.095 15.184 1.00 45.12 179 ASP A C 1
ATOM 1424 O O . ASP A 1 179 ? -5.522 41.368 15.707 1.00 45.12 179 ASP A O 1
ATOM 1428 N N . ILE A 1 180 ? -3.863 39.918 15.449 1.00 47.97 180 ILE A N 1
ATOM 1429 C CA . ILE A 1 180 ? -4.546 38.857 16.230 1.00 47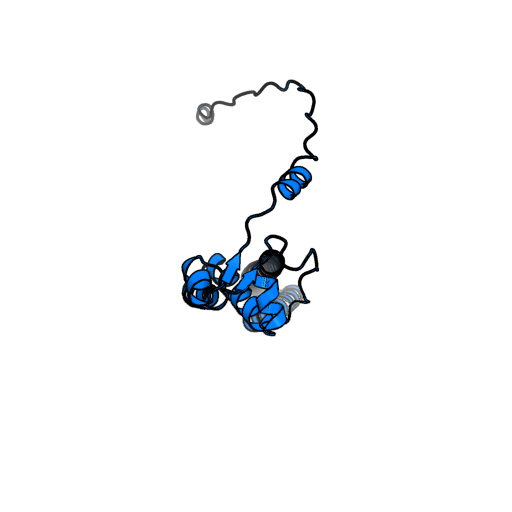.97 180 ILE A CA 1
ATOM 1430 C C . ILE A 1 180 ? -4.315 38.943 17.757 1.00 47.97 180 ILE A C 1
ATOM 1432 O O . ILE A 1 180 ? -4.904 38.176 18.512 1.00 47.97 180 ILE A O 1
ATOM 1436 N N . PHE A 1 1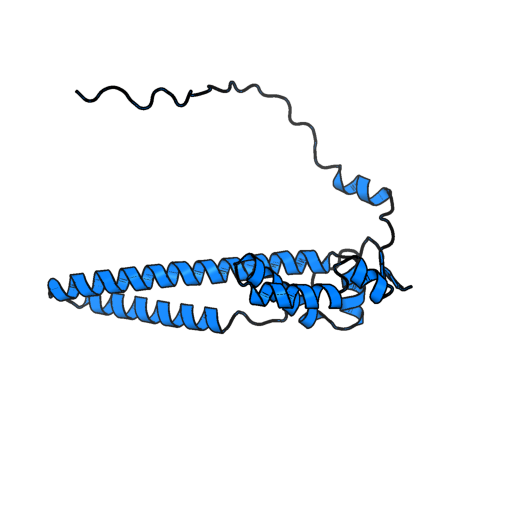81 ? -3.547 39.904 18.278 1.00 48.50 181 PHE A N 1
ATOM 1437 C CA . PHE A 1 181 ? -3.406 40.061 19.735 1.00 48.50 181 PHE A CA 1
ATOM 1438 C C . PHE A 1 181 ? -3.452 41.519 20.187 1.00 48.50 181 PHE A C 1
ATOM 1440 O O . PHE A 1 181 ? -2.416 42.166 20.327 1.00 48.50 181 PHE A O 1
ATOM 1447 N N . ARG A 1 182 ? -4.660 42.012 20.491 1.00 43.41 182 ARG A N 1
ATOM 1448 C CA . ARG A 1 182 ? -4.909 43.000 21.555 1.00 43.41 182 ARG A CA 1
ATOM 1449 C C . ARG A 1 182 ? -6.415 43.142 21.823 1.00 43.41 182 ARG A C 1
ATOM 1451 O O . ARG A 1 182 ? -7.164 43.412 20.894 1.00 43.41 182 ARG A O 1
ATOM 1458 N N . HIS A 1 183 ? -6.778 43.058 23.108 1.00 37.28 183 HIS A N 1
ATOM 1459 C CA . HIS A 1 183 ? -8.049 43.421 23.775 1.00 37.28 183 HIS A CA 1
ATOM 1460 C C . HIS A 1 183 ? -8.893 42.266 24.337 1.00 37.28 183 HIS A C 1
ATOM 1462 O O . HIS A 1 183 ? -9.996 41.984 23.886 1.00 37.28 183 HIS A O 1
ATOM 1468 N N . THR A 1 184 ? -8.409 41.710 25.452 1.00 38.75 184 THR A N 1
ATOM 1469 C CA . THR A 1 184 ? -9.262 41.383 26.606 1.00 38.75 184 THR A CA 1
ATOM 1470 C C . THR A 1 184 ? -8.607 41.930 27.875 1.00 38.75 184 THR A C 1
ATOM 1472 O O . THR A 1 184 ? -7.771 41.255 28.479 1.00 38.75 184 THR A O 1
ATOM 1475 N N . LYS A 1 185 ? -8.945 43.171 28.230 1.00 36.66 185 LYS A N 1
ATOM 1476 C CA . LYS A 1 185 ? -9.343 43.638 29.569 1.00 36.66 185 LYS A CA 1
ATOM 1477 C C . LYS A 1 185 ? -9.624 45.133 29.526 1.00 36.66 185 LYS A C 1
ATOM 1479 O O . LYS A 1 185 ? -8.835 45.844 28.871 1.00 36.66 185 LYS A O 1
#

Foldseek 3Di:
DAEFEQQAPVPDFQDPQDDDAPPVLVVQLVVLVVVLVVLVVVLVVDPDPVVNVVSVVVNVVSVVVNVVSVVVRVQLVVQLVVQSRVVCRGSLVNVCVVVVVSVLSSLLSSLVSVVVVPPVVSVVVNVVSCLVSLVDPVSCVVVVYDYDDDDPVVVVVVPPPDDDDDDDDDDDDDDDPPPPDDDDD

pLDDT: mean 85.45, std 20.99, range [34.03, 98.69]